Protein AF-0000000066929509 (afdb_homodimer)

Sequence (284 aa):
MITSNKVLLCFLLIISLSLICARQQTVRVVGKLICGDKPLENEKVKLWNKNTLGTDDQLASVKTNSSGYYEIQGGIGSMFTMDVKLKFYTDCNDGIKPCQRKIVLGIPNKYISKSDNEIKTFDGGVINLEFKFPDESRDCLNMITSNKVLLCFLLIISLSLICARQQTVRVVGKLICGDKPLENEKVKLWNKNTLGTDDQLASVKTNSSGYYEIQGGIGSMFTMDVKLKFYTDCNDGIKPCQRKIVLGIPNKYISKSDNEIKTFDGGVINLEFKFPDESRDCLN

Solvent-accessible surface area (backbone atoms only — not comparable to full-atom values): 15007 Å² total; per-residue (Å²): 114,68,65,59,51,54,48,50,50,51,52,51,54,53,55,60,57,59,69,67,57,54,42,46,32,35,35,32,43,33,34,29,35,24,44,66,94,36,53,34,51,69,35,46,38,34,35,30,32,56,48,94,67,78,74,64,42,78,39,36,74,47,54,18,38,81,72,5,36,41,73,48,62,32,54,51,69,34,77,60,83,73,43,39,32,39,35,40,45,40,66,50,86,51,81,92,56,84,56,24,45,32,43,64,36,28,52,56,62,90,32,54,16,42,74,90,45,76,77,38,74,41,57,50,38,30,38,27,53,42,47,39,59,51,86,56,45,73,40,76,73,118,115,68,65,59,51,56,48,50,49,50,51,52,52,54,54,61,58,59,71,67,58,54,44,47,32,36,35,32,41,33,35,30,34,24,43,65,94,36,54,35,52,68,34,46,37,36,36,31,33,55,48,94,67,79,74,64,42,80,40,36,74,46,55,18,38,81,72,5,38,42,72,47,59,33,53,51,69,34,78,60,83,71,46,38,34,41,34,38,46,39,67,51,86,52,79,94,56,82,57,25,46,32,44,63,34,29,53,56,60,88,32,55,16,43,75,92,45,76,77,37,73,42,56,50,37,31,39,27,53,43,47,39,58,50,86,57,45,71,40,79,71,117

Secondary structure (DSSP, 8-state):
-HHHHHHHHHHHHHHHHHHTTPEEEEEEEEEEEEETTEE-TT-EEEEEE--SSSPPEEEEEEE--TTSEEEEEEEEEESSPP-EEEEEEE-TT--S-SSEEEEEEEPPGGG-EETTSPPPEEEEEEEETTSBPTT-EEES--/-HHHHHHHHHHHHHHHHHGGGPEEEEEEEEEEEEETTEE-TT-EEEEEEPPSSS--EEEEEEE--TTSEEEEEEEEEESSPP-EEEEEEE-TT--S-SSEEEEEEEPPGGG-EETTSPPPEEEEEEEETTSBPTT-EEES--

Nearest PDB structures (foldseek):
  5ek8-assembly1_A  TM=5.307E-01  e=3.339E-07  Rippkaea orientalis PCC 8801
  5fw8-assembly1_B-3  TM=5.633E-01  e=4.929E-03  Homo sapiens
  1etb-assembly1_2  TM=5.160E-01  e=2.049E-03  Homo sapiens
  2gab-assembly1_A-2  TM=6.055E-01  e=9.012E-03  Homo sapiens
  3u2j-assembly1_B-2  TM=5.064E-01  e=3.958E-03  Homo sapiens

InterPro domains:
  IPR001534 Transthyretin-like [PF01060] (31-108)
  IPR001534 Transthyretin-like [PTHR21700] (9-142)
  IPR038479 Transthyretin-like superfamily [G3DSA:2.60.40.3330] (23-137)

pLDDT: mean 91.01, std 10.86, range [56.66, 98.94]

Organism: Strongyloides stercoralis (NCBI:txid6248)

Structure (mmCIF, N/CA/C/O backbone):
data_AF-0000000066929509-model_v1
#
loop_
_entity.id
_entity.type
_entity.pdbx_description
1 polymer 'Transthyretin-like family protein'
#
loop_
_atom_site.group_PDB
_atom_site.id
_atom_site.type_symbol
_atom_site.label_atom_id
_atom_site.label_alt_id
_atom_site.label_comp_id
_atom_site.label_asym_id
_atom_site.label_entity_id
_atom_site.label_seq_id
_atom_site.pdbx_PDB_ins_code
_atom_site.Cartn_x
_atom_site.Cartn_y
_atom_site.Cartn_z
_atom_site.occupancy
_atom_site.B_iso_or_equiv
_atom_site.auth_seq_id
_atom_site.auth_comp_id
_atom_site.auth_asym_id
_atom_site.auth_atom_id
_atom_site.pdbx_PDB_model_num
ATOM 1 N N . MET A 1 1 ? -15.461 45.125 46.375 1 57.81 1 MET A N 1
ATOM 2 C CA . MET A 1 1 ? -15.57 45.438 44.938 1 57.81 1 MET A CA 1
ATOM 3 C C . MET A 1 1 ? -14.266 45.125 44.219 1 57.81 1 MET A C 1
ATOM 5 O O . MET A 1 1 ? -14.281 44.656 43.062 1 57.81 1 MET A O 1
ATOM 9 N N . ILE A 1 2 ? -13.125 45.25 44.875 1 73.12 2 ILE A N 1
ATOM 10 C CA . ILE A 1 2 ? -11.797 45.031 44.312 1 73.12 2 ILE A CA 1
ATOM 11 C C . ILE A 1 2 ? -11.531 43.531 44.125 1 73.12 2 ILE A C 1
ATOM 13 O O . ILE A 1 2 ? -10.953 43.125 43.125 1 73.12 2 ILE A O 1
ATOM 17 N N . THR A 1 3 ? -12.25 42.75 44.938 1 75.94 3 THR 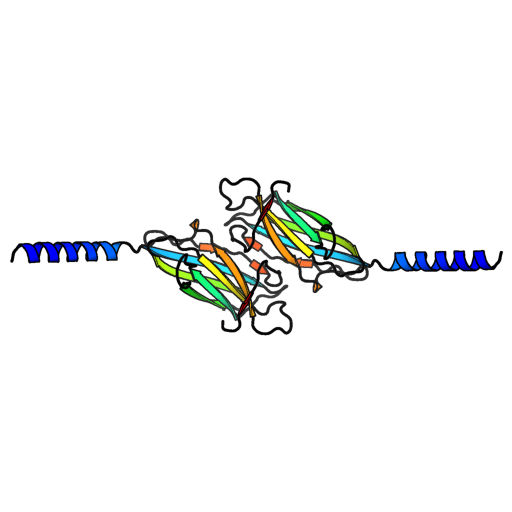A N 1
ATOM 18 C CA . THR A 1 3 ? -11.992 41.312 44.875 1 75.94 3 THR A CA 1
ATOM 19 C C . THR A 1 3 ? -12.664 40.688 43.656 1 75.94 3 THR A C 1
ATOM 21 O O . THR A 1 3 ? -12.102 39.781 43.031 1 75.94 3 THR A O 1
ATOM 24 N N . SER A 1 4 ? -13.703 41.344 43.344 1 78.06 4 SER A N 1
ATOM 25 C CA . SER A 1 4 ? -14.438 40.781 42.219 1 78.06 4 SER A CA 1
ATOM 26 C C . SER A 1 4 ? -13.734 41.094 40.906 1 78.06 4 SER A C 1
ATOM 28 O O . SER A 1 4 ? -13.664 40.219 40 1 78.06 4 SER A O 1
ATOM 30 N N . ASN A 1 5 ? -13.047 42.312 40.969 1 77.5 5 ASN A N 1
ATOM 31 C CA . ASN A 1 5 ? -12.383 42.688 39.719 1 77.5 5 ASN A CA 1
ATOM 32 C C . ASN A 1 5 ? -11.117 41.875 39.469 1 77.5 5 ASN A C 1
ATOM 34 O O . ASN A 1 5 ? -10.75 41.625 38.312 1 77.5 5 ASN A O 1
ATOM 38 N N . LYS A 1 6 ? -10.469 41.562 40.562 1 77.56 6 LYS A N 1
ATOM 39 C CA . LYS A 1 6 ? -9.234 40.781 40.438 1 77.56 6 LYS A CA 1
ATOM 40 C C . LYS A 1 6 ? -9.531 39.344 40 1 77.56 6 LYS A C 1
ATOM 42 O O . LYS A 1 6 ? -8.781 38.781 39.188 1 77.56 6 LYS A O 1
ATOM 47 N N . VAL A 1 7 ? -10.742 38.906 40.344 1 79.06 7 VAL A N 1
ATOM 48 C CA . VAL A 1 7 ? -11.156 37.562 39.938 1 79.06 7 VAL A CA 1
ATOM 49 C C . VAL A 1 7 ? -11.562 37.562 38.469 1 79.06 7 VAL A C 1
ATOM 51 O O . VAL A 1 7 ? -11.234 36.625 37.719 1 79.06 7 VAL A O 1
ATOM 54 N N . LEU A 1 8 ? -12.219 38.562 38.094 1 78.56 8 LEU A N 1
ATOM 55 C CA . LEU A 1 8 ? -12.633 38.688 36.719 1 78.56 8 LEU A CA 1
ATOM 56 C C . LEU A 1 8 ? -11.43 38.844 35.781 1 78.56 8 LEU A C 1
ATOM 58 O O . LEU A 1 8 ? -11.383 38.25 34.719 1 78.56 8 LEU A O 1
ATOM 62 N N . LEU A 1 9 ? -10.492 39.625 36.219 1 78.75 9 LEU A N 1
ATOM 63 C CA . LEU A 1 9 ? -9.281 39.844 35.438 1 78.75 9 LEU A CA 1
ATOM 64 C C . LEU A 1 9 ? -8.469 38.531 35.344 1 78.75 9 LEU A C 1
ATOM 66 O O . LEU A 1 9 ? -7.914 38.219 34.281 1 78.75 9 LEU A O 1
ATOM 70 N N . CYS A 1 10 ? -8.414 37.844 36.469 1 78 10 CYS A N 1
ATOM 71 C CA . CYS A 1 10 ? -7.703 36.562 36.469 1 78 10 CYS A CA 1
ATOM 72 C C . CYS A 1 10 ? -8.383 35.562 35.531 1 78 10 CYS A C 1
ATOM 74 O O . CYS A 1 10 ? -7.711 34.812 34.844 1 78 10 CYS A O 1
ATOM 76 N N . PHE A 1 11 ? -9.695 35.625 35.594 1 75.44 11 PHE A N 1
ATOM 77 C CA . PHE A 1 11 ? -10.445 34.75 34.719 1 75.44 11 PHE A CA 1
ATOM 78 C C . PHE A 1 11 ? -10.227 35.125 33.25 1 75.44 11 PHE A C 1
ATOM 80 O O . PHE A 1 11 ? -10.102 34.25 32.406 1 75.44 11 PHE A O 1
ATOM 87 N N . LEU A 1 12 ? -10.148 36.406 32.969 1 73.5 12 LEU A N 1
ATOM 88 C CA . LEU A 1 12 ? -9.922 36.844 31.594 1 73.5 12 LEU A CA 1
ATOM 89 C C . LEU A 1 12 ? -8.5 36.5 31.141 1 73.5 12 LEU A C 1
ATOM 91 O O . LEU A 1 12 ? -8.281 36.188 29.969 1 73.5 12 LEU A O 1
ATOM 95 N N . LEU A 1 13 ? -7.566 36.531 31.984 1 72.81 13 LEU A N 1
ATOM 96 C CA . LEU A 1 13 ? -6.191 36.188 31.656 1 72.81 13 LEU A CA 1
ATOM 97 C C . LEU A 1 13 ? -6.059 34.688 31.375 1 72.81 13 LEU A C 1
ATOM 99 O O . LEU A 1 13 ? -5.305 34.281 30.484 1 72.81 13 LEU A O 1
ATOM 103 N N . ILE A 1 14 ? -6.789 33.906 32.094 1 67 14 ILE A N 1
ATOM 104 C CA . ILE A 1 14 ? -6.719 32.469 31.891 1 67 14 ILE A CA 1
ATOM 105 C C . ILE A 1 14 ? -7.336 32.094 30.547 1 67 14 ILE A C 1
ATOM 107 O O . ILE A 1 14 ? -6.809 31.25 29.828 1 67 14 ILE A O 1
ATOM 111 N N . ILE A 1 15 ? -8.414 32.75 30.172 1 64.31 15 ILE A N 1
ATOM 112 C CA . ILE A 1 15 ? -9.062 32.469 28.891 1 64.31 15 ILE A CA 1
ATOM 113 C C . ILE A 1 15 ? -8.148 32.906 27.75 1 64.31 15 ILE A C 1
ATOM 115 O O . ILE A 1 15 ? -8.055 32.25 26.719 1 64.31 15 ILE A O 1
ATOM 119 N N . SER A 1 16 ? -7.559 34.062 27.812 1 64.69 16 SER A N 1
ATOM 120 C CA . SER A 1 16 ? -6.664 34.562 26.766 1 64.69 16 SER A CA 1
ATOM 121 C C . SER A 1 16 ? -5.484 33.594 26.562 1 64.69 16 SER A C 1
ATOM 123 O O . SER A 1 16 ? -5 33.438 25.453 1 64.69 16 SER A O 1
ATOM 125 N N . LEU A 1 17 ? -5.027 33.031 27.562 1 60.12 17 LEU A N 1
ATOM 126 C CA . LEU A 1 17 ? -3.895 32.094 27.453 1 60.12 17 LEU A CA 1
ATOM 127 C C . LEU A 1 17 ? -4.305 30.812 26.766 1 60.12 17 LEU A C 1
ATOM 129 O O . LEU A 1 17 ? -3.475 30.141 26.156 1 60.12 17 LEU A O 1
ATOM 133 N N . SER A 1 18 ? -5.555 30.516 26.938 1 56.84 18 SER A N 1
ATOM 134 C CA . SER A 1 18 ? -5.969 29.234 26.391 1 56.84 18 SER A CA 1
ATOM 135 C C . SER A 1 18 ? -6.051 29.297 24.859 1 56.84 18 SER A C 1
ATOM 137 O O . SER A 1 18 ? -5.953 28.266 24.188 1 56.84 18 SER A O 1
ATOM 139 N N . LEU A 1 19 ? -6.477 30.406 24.297 1 57.25 19 LEU A N 1
ATOM 140 C CA . LEU A 1 19 ? -6.645 30.453 22.859 1 57.25 19 LEU A CA 1
ATOM 141 C C . LEU A 1 19 ? -5.305 30.297 22.141 1 57.25 19 LEU A C 1
ATOM 143 O O . LEU A 1 19 ? -5.262 30.062 20.938 1 57.25 19 LEU A O 1
ATOM 147 N N . ILE A 1 20 ? -4.238 30.609 22.719 1 58.31 20 ILE A N 1
ATOM 148 C CA . ILE A 1 20 ? -2.934 30.75 22.078 1 58.31 20 ILE A CA 1
ATOM 149 C C . ILE A 1 20 ? -2.367 29.359 21.766 1 58.31 20 ILE A C 1
ATOM 151 O O . ILE A 1 20 ? -1.42 29.234 20.984 1 58.31 20 ILE A O 1
ATOM 155 N N . CYS A 1 21 ? -3.027 28.312 22.266 1 67.25 21 CYS A N 1
ATOM 156 C CA . CYS A 1 21 ? -2.168 27.125 22.297 1 67.25 21 CYS A CA 1
ATOM 157 C C . CYS A 1 21 ? -2.307 26.312 21.016 1 67.25 21 CYS A C 1
ATOM 159 O O . CYS A 1 21 ? -1.49 25.422 20.75 1 67.25 21 CYS A O 1
ATOM 161 N N . ALA A 1 22 ? -3.277 26.703 20.109 1 77.62 22 ALA A N 1
ATOM 162 C CA . ALA A 1 22 ? -3.387 25.875 18.906 1 77.62 22 ALA A CA 1
ATOM 163 C C . ALA A 1 22 ? -2.35 26.281 17.875 1 77.62 22 ALA A C 1
ATOM 165 O O . ALA A 1 22 ? -2.234 27.453 17.516 1 77.62 22 ALA A O 1
ATOM 166 N N . ARG A 1 23 ? -1.459 25.344 17.422 1 84.62 23 ARG A N 1
ATOM 167 C CA . ARG A 1 23 ? -0.463 25.531 16.375 1 84.62 23 ARG A CA 1
ATOM 168 C C . ARG A 1 23 ? -0.971 25.031 15.031 1 84.62 23 ARG A C 1
ATOM 170 O O . ARG A 1 23 ? -1.481 23.922 14.938 1 84.62 23 ARG A O 1
ATOM 177 N N . GLN A 1 24 ? -0.878 25.906 14.031 1 91.44 24 GLN A N 1
ATOM 178 C CA . GLN A 1 24 ? -1.279 25.5 12.688 1 91.44 24 GLN A CA 1
ATOM 179 C C . GLN A 1 24 ? -0.317 24.469 12.109 1 91.44 24 GLN A C 1
ATOM 181 O O . GLN A 1 24 ? 0.902 24.641 12.18 1 91.44 24 GLN A O 1
ATOM 186 N N . GLN A 1 25 ? -0.866 23.406 11.648 1 94.44 25 GLN A N 1
ATOM 187 C CA . GLN A 1 25 ? -0.087 22.344 11.016 1 94.44 25 GLN A CA 1
ATOM 188 C C . GLN A 1 25 ? -0.586 22.062 9.602 1 94.44 25 GLN A C 1
ATOM 190 O O . GLN A 1 25 ? -1.791 22.109 9.344 1 94.44 25 GLN A O 1
ATOM 195 N N . THR A 1 26 ? 0.344 21.828 8.641 1 96.19 26 THR A N 1
ATOM 196 C CA . THR A 1 26 ? 0.005 21.594 7.238 1 96.19 26 THR A CA 1
ATOM 197 C C . THR A 1 26 ? 0.77 20.391 6.695 1 96.19 26 THR A C 1
ATOM 199 O O . THR A 1 26 ? 1.911 20.141 7.09 1 96.19 26 THR A O 1
ATOM 202 N N . VAL A 1 27 ? 0.095 19.688 5.887 1 97.31 27 VAL A N 1
ATOM 203 C CA . VAL A 1 27 ? 0.735 18.562 5.207 1 97.31 27 VAL A CA 1
ATOM 204 C C . VAL A 1 27 ? 0.413 18.609 3.717 1 97.31 27 VAL A C 1
ATOM 206 O O . VAL A 1 27 ? -0.698 18.969 3.324 1 97.31 27 VAL A O 1
ATOM 209 N N . ARG A 1 28 ? 1.376 18.281 2.885 1 98.25 28 ARG A N 1
ATOM 210 C CA . ARG A 1 28 ? 1.235 18.188 1.437 1 98.25 28 ARG A CA 1
ATOM 211 C C . ARG A 1 28 ? 1.698 16.812 0.932 1 98.25 28 ARG A C 1
ATOM 213 O O . ARG A 1 28 ? 2.785 16.359 1.285 1 98.25 28 ARG A O 1
ATOM 220 N N . VAL A 1 29 ? 0.871 16.172 0.199 1 98.81 29 VAL A N 1
ATOM 221 C CA . VAL A 1 29 ? 1.175 14.852 -0.344 1 98.81 29 VAL A CA 1
ATOM 222 C C . VAL A 1 29 ? 0.96 14.852 -1.855 1 98.81 29 VAL A C 1
ATOM 224 O O . VAL A 1 29 ? -0.015 15.422 -2.35 1 98.81 29 VAL A O 1
ATOM 227 N N . VAL A 1 30 ? 1.86 14.227 -2.566 1 98.88 30 VAL A N 1
ATOM 228 C CA . VAL A 1 30 ? 1.711 14.047 -4.008 1 98.88 30 VAL A CA 1
ATOM 229 C C . VAL A 1 30 ? 1.886 12.57 -4.359 1 98.88 30 VAL A C 1
ATOM 231 O O . VAL A 1 30 ? 2.438 11.797 -3.572 1 98.88 30 VAL A O 1
ATOM 234 N N . GLY A 1 31 ? 1.413 12.234 -5.477 1 98.88 31 GLY A N 1
ATOM 235 C CA . GLY A 1 31 ? 1.587 10.883 -5.98 1 98.88 31 GLY A CA 1
ATOM 236 C C . GLY A 1 31 ? 0.77 10.602 -7.223 1 98.88 31 GLY A C 1
ATOM 237 O O . GLY A 1 31 ? 0.159 11.508 -7.793 1 98.88 31 GLY A O 1
ATOM 238 N N . LYS A 1 32 ? 0.874 9.406 -7.672 1 98.94 32 LYS A N 1
ATOM 239 C CA . LYS A 1 32 ? 0.119 8.914 -8.82 1 98.94 32 LYS A CA 1
ATOM 240 C C . LYS A 1 32 ? -0.549 7.578 -8.516 1 98.94 32 LYS A C 1
ATOM 242 O O . LYS A 1 32 ? 0.042 6.719 -7.863 1 98.94 32 LYS A O 1
ATOM 247 N N . LEU A 1 33 ? -1.71 7.469 -9.008 1 98.94 33 LEU A N 1
ATOM 248 C CA . LEU A 1 33 ? -2.443 6.215 -8.859 1 98.94 33 LEU A CA 1
ATOM 249 C C . LEU A 1 33 ? -2.645 5.543 -10.211 1 98.94 33 LEU A C 1
ATOM 251 O O . LEU A 1 33 ? -2.969 6.207 -11.203 1 98.94 33 LEU A O 1
ATOM 255 N N . ILE A 1 34 ? -2.424 4.246 -10.227 1 98.81 34 ILE A N 1
ATOM 256 C CA . ILE A 1 34 ? -2.693 3.469 -11.43 1 98.81 34 ILE A CA 1
ATOM 257 C C . ILE A 1 34 ? -3.545 2.252 -11.078 1 98.81 34 ILE A C 1
ATOM 259 O O . ILE A 1 34 ? -3.602 1.84 -9.922 1 98.81 34 ILE A O 1
ATOM 263 N N . CYS A 1 35 ? -4.227 1.745 -12.023 1 98.56 35 CYS A N 1
ATOM 264 C CA . CYS A 1 35 ? -4.938 0.473 -11.992 1 98.56 35 CYS A CA 1
ATOM 265 C C . CYS A 1 35 ? -4.48 -0.44 -13.125 1 98.56 35 CYS A C 1
ATOM 267 O O . CYS A 1 35 ? -4.906 -0.279 -14.266 1 98.56 35 CYS A O 1
ATOM 269 N N . GLY A 1 36 ? -3.643 -1.41 -12.68 1 97.25 36 GLY A N 1
ATOM 270 C CA . GLY A 1 36 ? -2.947 -2.137 -13.734 1 97.25 36 GLY A CA 1
ATOM 271 C C . GLY A 1 36 ? -1.943 -1.283 -14.484 1 97.25 36 GLY A C 1
ATOM 272 O O . GLY A 1 36 ? -1.021 -0.727 -13.883 1 97.25 36 GLY A O 1
ATOM 273 N N . ASP A 1 37 ? -2.162 -1.17 -15.742 1 95.69 37 ASP A N 1
ATOM 274 C CA . ASP A 1 37 ? -1.22 -0.407 -16.547 1 95.69 37 ASP A CA 1
ATOM 275 C C . ASP A 1 37 ? -1.805 0.948 -16.953 1 95.69 37 ASP A C 1
ATOM 277 O O . ASP A 1 37 ? -1.219 1.673 -17.75 1 95.69 37 ASP A O 1
ATOM 281 N N . LYS A 1 38 ? -2.873 1.286 -16.25 1 97.94 38 LYS A N 1
ATOM 282 C CA . LYS A 1 38 ? -3.555 2.516 -16.656 1 97.94 38 LYS A CA 1
ATOM 283 C C . LYS A 1 38 ? -3.58 3.521 -15.5 1 97.94 38 LYS A C 1
ATOM 285 O O . LYS A 1 38 ? -3.789 3.145 -14.344 1 97.94 38 LYS A O 1
ATOM 290 N N . PRO A 1 39 ? -3.479 4.809 -15.914 1 98.62 39 PRO A N 1
ATOM 291 C CA . PRO A 1 39 ? -3.684 5.82 -14.875 1 98.62 39 PRO A CA 1
ATOM 292 C C . PRO A 1 39 ? -5.113 5.832 -14.336 1 98.62 39 PRO A C 1
ATOM 294 O O . PRO A 1 39 ? -6.062 5.605 -15.094 1 98.62 39 PRO A O 1
ATOM 297 N N . LEU A 1 40 ? -5.254 5.996 -13.102 1 98.56 40 LEU A N 1
ATOM 298 C CA . LEU A 1 40 ? -6.57 6.148 -12.5 1 98.56 40 LEU A CA 1
ATOM 299 C C . LEU A 1 40 ? -6.992 7.617 -12.469 1 98.56 40 LEU A C 1
ATOM 301 O O . LEU A 1 40 ? -6.48 8.398 -11.664 1 98.56 40 LEU A O 1
ATOM 305 N N . GLU A 1 41 ? -7.84 7.934 -13.297 1 98.19 41 GLU A N 1
ATOM 306 C CA . GLU A 1 41 ? -8.367 9.289 -13.383 1 98.19 41 GLU A CA 1
ATOM 307 C C . GLU A 1 41 ? -9.633 9.445 -12.539 1 98.19 41 GLU A C 1
ATOM 309 O O . GLU A 1 41 ? -10.445 8.523 -12.453 1 98.19 41 GLU A O 1
ATOM 314 N N . ASN A 1 42 ? -9.805 10.586 -11.914 1 97.81 42 ASN A N 1
ATOM 315 C CA . ASN A 1 42 ? -11.008 10.969 -11.18 1 97.81 42 ASN A CA 1
ATOM 316 C C . ASN A 1 42 ? -11.195 10.102 -9.938 1 97.81 42 ASN A C 1
ATOM 318 O O . ASN A 1 42 ? -12.328 9.805 -9.547 1 97.81 42 ASN A O 1
ATOM 322 N N . GLU A 1 43 ? -10.086 9.641 -9.43 1 97.81 43 GLU A N 1
ATOM 323 C CA . GLU A 1 43 ? -10.117 8.898 -8.172 1 97.81 43 GLU A CA 1
ATOM 324 C C . GLU A 1 43 ? -10.102 9.844 -6.969 1 97.81 43 GLU A C 1
ATOM 326 O O . GLU A 1 43 ? -9.32 10.789 -6.93 1 97.81 43 GLU A O 1
ATOM 331 N N . LYS A 1 44 ? -10.977 9.57 -6.023 1 98.56 44 LYS A N 1
ATOM 332 C CA . LYS A 1 44 ? -11.062 10.422 -4.844 1 98.56 44 LYS A CA 1
ATOM 333 C C . LYS A 1 44 ? -9.914 10.148 -3.879 1 98.56 44 LYS A C 1
ATOM 335 O O . LYS A 1 44 ? -9.648 8.992 -3.535 1 98.56 44 LYS A O 1
ATOM 340 N N . VAL A 1 45 ? -9.219 11.188 -3.5 1 98.88 45 VAL A N 1
ATOM 341 C CA . VAL A 1 45 ? -8.125 11.188 -2.527 1 98.88 45 VAL A CA 1
ATOM 342 C C . VAL A 1 45 ? -8.445 12.164 -1.397 1 98.88 45 VAL A C 1
ATOM 344 O O . VAL A 1 45 ? -8.719 13.344 -1.644 1 98.88 45 VAL A O 1
ATOM 347 N N . LYS A 1 46 ? -8.406 11.68 -0.208 1 98.69 46 LYS A N 1
ATOM 348 C CA . LYS A 1 46 ? -8.727 12.555 0.917 1 98.69 46 LYS A CA 1
ATOM 349 C C . LYS A 1 46 ? -7.629 12.5 1.98 1 98.69 46 LYS A C 1
ATOM 351 O O . LYS A 1 46 ? -7.059 11.438 2.234 1 98.69 46 LYS A O 1
ATOM 356 N N . LEU A 1 47 ? -7.406 13.602 2.6 1 98.5 47 LEU A N 1
ATOM 357 C CA . LEU A 1 47 ? -6.547 13.727 3.773 1 98.5 47 LEU A CA 1
ATOM 358 C C . LEU A 1 47 ? -7.379 13.844 5.047 1 98.5 47 LEU A C 1
ATOM 360 O O . LEU A 1 47 ? -8.336 14.625 5.094 1 98.5 47 LEU A O 1
ATOM 364 N N . TRP A 1 48 ? -6.988 13.078 5.969 1 97.69 48 TRP A N 1
ATOM 365 C CA . TRP A 1 48 ? -7.688 13.094 7.246 1 97.69 48 TRP A CA 1
ATOM 366 C C . TRP A 1 48 ? -6.703 13.234 8.406 1 97.69 48 TRP A C 1
ATOM 368 O O . TRP A 1 48 ? -5.559 12.789 8.312 1 97.69 48 TRP A O 1
ATOM 378 N N . ASN A 1 49 ? -7.121 13.867 9.422 1 97.38 49 ASN A N 1
ATOM 379 C CA . ASN A 1 49 ? -6.445 13.797 10.711 1 97.38 49 ASN A CA 1
ATOM 380 C C . ASN A 1 49 ? -7.176 12.867 11.68 1 97.38 49 ASN A C 1
ATOM 382 O O . ASN A 1 49 ? -8.336 13.102 12.016 1 97.38 49 ASN A O 1
ATOM 386 N N . LYS A 1 50 ? -6.465 11.867 11.984 1 96 50 LYS A N 1
ATOM 387 C CA . LYS A 1 50 ? -7.031 10.93 12.953 1 96 50 LYS A CA 1
ATOM 388 C C . LYS A 1 50 ? -6.875 11.453 14.375 1 96 50 LYS A C 1
ATOM 390 O O . LYS A 1 50 ? -5.754 11.656 14.852 1 96 50 LYS A O 1
ATOM 395 N N . ASN A 1 51 ? -7.934 11.555 15.047 1 91.12 51 ASN A N 1
ATOM 396 C CA . ASN A 1 51 ? -7.918 12.031 16.422 1 91.12 51 ASN A CA 1
ATOM 397 C C . ASN A 1 51 ? -7.957 10.875 17.422 1 91.12 51 ASN A C 1
ATOM 399 O O . ASN A 1 51 ? -8.555 9.828 17.141 1 91.12 51 ASN A O 1
ATOM 403 N N . THR A 1 52 ? -7.234 11.109 18.5 1 85.06 52 THR A N 1
ATOM 404 C CA . THR A 1 52 ? -7.297 10.125 19.578 1 85.06 52 THR A CA 1
ATOM 405 C C . THR A 1 52 ? -8.695 10.07 20.172 1 85.06 52 THR A C 1
ATOM 407 O O . THR A 1 52 ? -9.211 8.984 20.469 1 85.06 52 THR A O 1
ATOM 410 N N . LEU A 1 53 ? -9.219 11.242 20.344 1 81.62 53 LEU A N 1
ATOM 411 C CA . LEU A 1 53 ? -10.57 11.352 20.891 1 81.62 53 LEU A CA 1
ATOM 412 C C . LEU A 1 53 ? -11.484 12.109 19.938 1 81.62 53 LEU A C 1
ATOM 414 O O . LEU A 1 53 ? -11.055 13.055 19.281 1 81.62 53 LEU A O 1
ATOM 418 N N . GLY A 1 54 ? -12.672 11.672 19.891 1 82.75 54 GLY A N 1
ATOM 419 C CA . GLY A 1 54 ? -13.656 12.336 19.047 1 82.75 54 GLY A CA 1
ATOM 420 C C . GLY A 1 54 ? -13.625 11.867 17.609 1 82.75 54 GLY A C 1
ATOM 421 O O . GLY A 1 54 ? -13.156 10.758 17.328 1 82.75 54 GLY A O 1
ATOM 422 N N . THR A 1 55 ? -14.219 12.695 16.672 1 89.31 55 THR A N 1
ATOM 423 C CA . THR A 1 5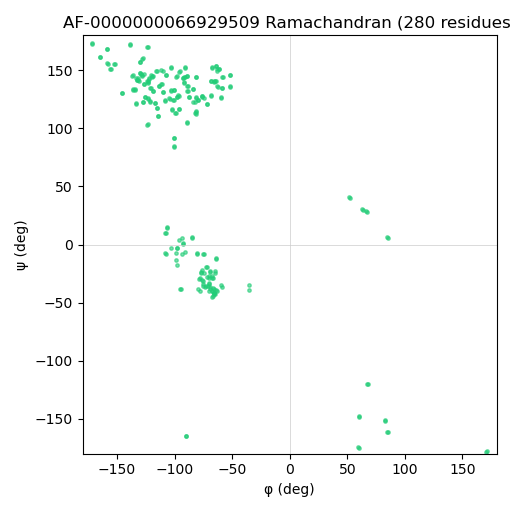5 ? -14.352 12.359 15.266 1 89.31 55 THR A CA 1
ATOM 424 C C . THR A 1 55 ? -13.125 12.82 14.484 1 89.31 55 THR A C 1
ATOM 426 O O . THR A 1 55 ? -12.523 13.844 14.805 1 89.31 55 THR A O 1
ATOM 429 N N . ASP A 1 56 ? -12.727 12.078 13.492 1 93.19 56 ASP A N 1
ATOM 430 C CA . ASP A 1 56 ? -11.641 12.461 12.594 1 93.19 56 ASP A CA 1
ATOM 431 C C . ASP A 1 56 ? -11.992 13.727 11.812 1 93.19 56 ASP A C 1
ATOM 433 O O . ASP A 1 56 ? -13.172 14.031 11.617 1 93.19 56 ASP A O 1
ATOM 437 N N . ASP A 1 57 ? -10.969 14.5 11.484 1 94.94 57 ASP A N 1
ATOM 438 C CA . ASP A 1 57 ? -11.148 15.711 10.688 1 94.94 57 ASP A CA 1
ATOM 439 C C . ASP A 1 57 ? -10.695 15.492 9.25 1 94.94 57 ASP A C 1
ATOM 441 O O . ASP A 1 57 ? -9.57 15.055 9 1 94.94 57 ASP A O 1
ATOM 445 N N . GLN A 1 58 ? -11.625 15.773 8.352 1 97 58 GLN A N 1
ATOM 446 C CA . GLN A 1 58 ? -11.18 15.828 6.961 1 97 58 GLN A CA 1
ATOM 447 C C . GLN A 1 58 ? -10.391 17.109 6.688 1 97 58 GLN A C 1
ATOM 449 O O . GLN A 1 58 ? -10.875 18.203 6.969 1 97 58 GLN A O 1
ATOM 454 N N . LEU A 1 59 ? -9.227 16.906 6.176 1 97.62 59 LEU A N 1
ATOM 455 C CA . LEU A 1 59 ? -8.359 18.062 5.945 1 97.62 59 LEU A CA 1
ATOM 456 C C . LEU A 1 59 ? -8.508 18.578 4.52 1 97.62 59 LEU A C 1
ATOM 458 O O . LEU A 1 59 ? -8.391 19.781 4.277 1 97.62 59 LEU A O 1
ATOM 462 N N . ALA A 1 60 ? -8.648 17.703 3.59 1 98.44 60 ALA A N 1
ATOM 463 C CA . ALA A 1 60 ? -8.75 18.062 2.178 1 98.44 60 ALA A CA 1
ATOM 464 C C . ALA A 1 60 ? -9.281 16.906 1.352 1 98.44 60 ALA A C 1
ATOM 466 O O . ALA A 1 60 ? -9.297 15.758 1.819 1 98.44 60 ALA A O 1
ATOM 467 N N . SER A 1 61 ? -9.766 17.172 0.182 1 98.62 61 SER A N 1
ATOM 468 C CA . SER A 1 61 ? -10.242 16.188 -0.789 1 98.62 61 SER A CA 1
ATOM 469 C C . SER A 1 61 ? -9.945 16.641 -2.217 1 98.62 61 SER A C 1
ATOM 471 O O . SER A 1 61 ? -10.203 17.781 -2.576 1 98.62 61 SER A O 1
ATOM 473 N N . VAL A 1 62 ? -9.367 15.766 -2.979 1 98.81 62 VAL A N 1
ATOM 474 C CA . VAL A 1 62 ? -9.125 16.047 -4.391 1 98.81 62 VAL A CA 1
ATOM 475 C C . VAL A 1 62 ? -9.43 14.797 -5.219 1 98.81 62 VAL A C 1
ATOM 477 O O . VAL A 1 62 ? -9.711 13.727 -4.668 1 98.81 62 VAL A O 1
ATOM 480 N N . LYS A 1 63 ? -9.398 14.984 -6.535 1 98.69 63 LYS A N 1
ATOM 481 C CA . LYS A 1 63 ? -9.461 13.867 -7.473 1 98.69 63 LYS A CA 1
ATOM 482 C C . LYS A 1 63 ? -8.219 13.812 -8.352 1 98.69 63 LYS A C 1
ATOM 484 O O . LYS A 1 63 ? -7.629 14.844 -8.672 1 98.69 63 LYS A O 1
ATOM 489 N N . THR A 1 64 ? -7.836 12.648 -8.648 1 98.88 64 THR A N 1
ATOM 490 C CA . THR A 1 64 ? -6.695 12.5 -9.547 1 98.88 64 THR A CA 1
ATOM 491 C C . THR A 1 64 ? -7.016 13.055 -10.93 1 98.88 64 THR A C 1
ATOM 493 O O . THR A 1 64 ? -8.18 13.062 -11.344 1 98.88 64 THR A O 1
ATOM 496 N N . ASN A 1 65 ? -6 13.461 -11.594 1 98.75 65 ASN A N 1
ATOM 497 C CA . ASN A 1 65 ? -6.18 13.969 -12.953 1 98.75 65 ASN A CA 1
ATOM 498 C C . ASN A 1 65 ? -6.059 12.852 -13.992 1 98.75 65 ASN A C 1
ATOM 500 O O . ASN A 1 65 ? -6.066 11.672 -13.641 1 98.75 65 ASN A O 1
ATOM 504 N N . SER A 1 66 ? -5.895 13.18 -15.266 1 98.56 66 SER A N 1
ATOM 505 C CA . SER A 1 66 ? -5.926 12.219 -16.359 1 98.56 66 SER A CA 1
ATOM 506 C C . SER A 1 66 ? -4.703 11.305 -16.328 1 98.56 66 SER A C 1
ATOM 508 O O . SER A 1 66 ? -4.73 10.203 -16.891 1 98.56 66 SER A O 1
ATOM 510 N N . SER A 1 67 ? -3.643 11.758 -15.711 1 98.62 67 SER A N 1
ATOM 511 C CA . SER A 1 67 ? -2.439 10.938 -15.617 1 98.62 67 SER A CA 1
ATOM 512 C C . SER A 1 67 ? -2.43 10.125 -14.328 1 98.62 67 SER A C 1
ATOM 514 O O . SER A 1 67 ? -1.455 9.43 -14.031 1 98.62 67 SER A O 1
ATOM 516 N N . GLY A 1 68 ? -3.477 10.25 -13.508 1 98.88 68 GLY A N 1
ATOM 517 C CA . GLY A 1 68 ? -3.541 9.57 -12.227 1 98.88 68 GLY A CA 1
ATOM 518 C C . GLY A 1 68 ? -2.855 10.344 -11.109 1 98.88 68 GLY A C 1
ATOM 519 O O . GLY A 1 68 ? -2.727 9.844 -9.992 1 98.88 68 GLY A O 1
ATOM 520 N N . TYR A 1 69 ? -2.441 11.516 -11.453 1 98.94 69 TYR A N 1
ATOM 521 C CA . TYR A 1 69 ? -1.672 12.328 -10.516 1 98.94 69 TYR A CA 1
ATOM 522 C C . TYR A 1 69 ? -2.59 13.047 -9.539 1 98.94 69 TYR A C 1
ATOM 524 O O . TYR A 1 69 ? -3.678 13.5 -9.906 1 98.94 69 TYR A O 1
ATOM 532 N N . TYR A 1 70 ? -2.137 13.172 -8.312 1 98.94 70 TYR A N 1
ATOM 533 C CA . TYR A 1 70 ? -2.812 13.992 -7.32 1 98.94 70 TYR A CA 1
ATOM 534 C C . TYR A 1 70 ? -1.812 14.828 -6.531 1 98.94 70 TYR A C 1
ATOM 536 O O . TYR A 1 70 ? -0.678 14.398 -6.305 1 98.94 70 TYR A O 1
ATOM 544 N N . GLU A 1 71 ? -2.125 15.945 -6.156 1 98.88 71 GLU A N 1
ATOM 545 C CA . GLU A 1 71 ? -1.528 16.828 -5.156 1 98.88 71 GLU A CA 1
ATOM 546 C C . GLU A 1 71 ? -2.568 17.297 -4.145 1 98.88 71 GLU A C 1
ATOM 548 O O . GLU A 1 71 ? -3.584 17.891 -4.523 1 98.88 71 GLU A O 1
ATOM 553 N N . ILE A 1 72 ? -2.338 17.047 -2.922 1 98.81 72 ILE A N 1
ATOM 554 C CA . ILE A 1 72 ? -3.32 17.375 -1.896 1 98.81 72 ILE A CA 1
ATOM 555 C C . ILE A 1 72 ? -2.621 18.016 -0.7 1 98.81 72 ILE A C 1
ATOM 557 O O . ILE A 1 72 ? -1.535 17.578 -0.302 1 98.81 72 ILE A O 1
ATOM 561 N N . GLN A 1 73 ? -3.164 19 -0.309 1 98.06 73 GLN A N 1
ATOM 562 C CA . GLN A 1 73 ? -2.645 19.766 0.822 1 98.06 73 GLN A CA 1
ATOM 563 C C . GLN A 1 73 ? -3.76 20.141 1.795 1 98.06 73 GLN A C 1
ATOM 565 O O . GLN A 1 73 ? -4.855 20.516 1.376 1 98.06 73 GLN A O 1
ATOM 570 N N . GLY A 1 74 ? -3.482 19.922 3.043 1 96.94 74 GLY A N 1
ATOM 571 C CA . GLY A 1 74 ? -4.438 20.281 4.082 1 96.94 74 GLY A CA 1
ATOM 572 C C . GLY A 1 74 ? -3.797 20.453 5.445 1 96.94 74 GLY A C 1
ATOM 573 O O . GLY A 1 74 ? -2.605 20.172 5.617 1 96.94 74 GLY A O 1
ATOM 574 N N . GLY A 1 75 ? -4.637 21.031 6.34 1 93.81 75 GLY A N 1
ATOM 575 C CA . GLY A 1 75 ? -4.125 21.281 7.676 1 93.81 75 GLY A CA 1
ATOM 576 C C . GLY A 1 75 ? -5.195 21.734 8.648 1 93.81 75 GLY A C 1
ATOM 577 O O . GLY A 1 75 ? -6.352 21.906 8.273 1 93.81 75 GLY A O 1
ATOM 578 N N . ILE A 1 76 ? -4.73 21.797 9.812 1 92.5 76 ILE A N 1
ATOM 579 C CA . ILE A 1 76 ? -5.625 22.25 10.875 1 92.5 76 ILE A CA 1
ATOM 580 C C . ILE A 1 76 ? -4.809 22.781 12.047 1 92.5 76 ILE A C 1
ATOM 582 O O . ILE A 1 76 ? -3.639 22.422 12.211 1 92.5 76 ILE A O 1
ATOM 586 N N . GLY A 1 77 ? -5.477 23.641 12.781 1 89.75 77 GLY A N 1
ATOM 587 C CA . GLY A 1 77 ? -4.887 24.047 14.039 1 89.75 77 GLY A CA 1
ATOM 588 C C . GLY A 1 77 ? -5.121 23.062 15.164 1 89.75 77 GLY A C 1
ATOM 589 O O . GLY A 1 77 ? -6.246 22.609 15.383 1 89.75 77 GLY A O 1
ATOM 590 N N . SER A 1 78 ? -4.066 22.641 15.805 1 85.12 78 SER A N 1
ATOM 591 C CA . SER A 1 78 ? -4.18 21.688 16.906 1 85.12 78 SER A CA 1
ATOM 592 C C . SER A 1 78 ? -2.998 21.797 17.859 1 85.12 78 SER A C 1
ATOM 594 O O . SER A 1 78 ? -1.898 22.188 17.453 1 85.12 78 SER A O 1
ATOM 596 N N . MET A 1 79 ? -3.273 21.453 19.125 1 84.12 79 MET A N 1
ATOM 597 C CA . MET A 1 79 ? -2.201 21.422 20.109 1 84.12 79 MET A CA 1
ATOM 598 C C . MET A 1 79 ? -1.348 20.172 19.953 1 84.12 79 MET A C 1
ATOM 600 O O . MET A 1 79 ? -0.184 20.141 20.359 1 84.12 79 MET A O 1
ATOM 604 N N . PHE A 1 80 ? -2.021 19.156 19.344 1 88.38 80 PHE A N 1
ATOM 605 C CA . PHE A 1 80 ? -1.32 17.891 19.156 1 88.38 80 PHE A CA 1
ATOM 606 C C . PHE A 1 80 ? -0.866 17.734 17.703 1 88.38 80 PHE A C 1
ATOM 608 O O . PHE A 1 80 ? -1.455 18.312 16.797 1 88.38 80 PHE A O 1
ATOM 615 N N . THR A 1 81 ? 0.239 16.953 17.594 1 91.06 81 THR A N 1
ATOM 616 C CA . THR A 1 81 ? 0.681 16.641 16.25 1 91.06 81 THR A CA 1
ATOM 617 C C . THR A 1 81 ? -0.384 15.852 15.492 1 91.06 81 THR A C 1
ATOM 619 O O . THR A 1 81 ? -0.98 14.922 16.047 1 91.06 81 THR A O 1
ATOM 622 N N . MET A 1 82 ? -0.586 16.266 14.266 1 94.62 82 MET A N 1
ATOM 623 C CA . MET A 1 82 ? -1.574 15.555 13.453 1 94.62 82 MET A CA 1
ATOM 624 C C . MET A 1 82 ? -1.139 14.109 13.203 1 94.62 82 MET A C 1
ATOM 626 O O . MET A 1 82 ? 0.044 13.844 12.984 1 94.62 82 MET A O 1
ATOM 630 N N . ASP A 1 83 ? -2.053 13.188 13.242 1 96.62 83 ASP A N 1
ATOM 631 C CA . ASP A 1 83 ? -1.92 11.828 12.734 1 96.62 83 ASP A CA 1
ATOM 632 C C . ASP A 1 83 ? -2.594 11.688 11.367 1 96.62 83 ASP A C 1
ATOM 634 O O . ASP A 1 83 ? -3.779 11.352 11.289 1 96.62 83 ASP A O 1
ATOM 638 N N . VAL A 1 84 ? -1.83 11.898 10.352 1 97.81 84 VAL A N 1
ATOM 639 C CA . VAL A 1 84 ? -2.396 12.125 9.031 1 97.81 84 VAL A CA 1
ATOM 640 C C . VAL A 1 84 ? -2.582 10.789 8.305 1 97.81 84 VAL A C 1
ATOM 642 O O . VAL A 1 84 ? -1.665 9.969 8.266 1 97.81 84 VAL A O 1
ATOM 645 N N . LYS A 1 85 ? -3.771 10.648 7.762 1 98.25 85 LYS A N 1
ATOM 646 C CA . LYS A 1 85 ? -4.113 9.5 6.93 1 98.25 85 LYS A CA 1
ATOM 647 C C . LYS A 1 85 ? -4.48 9.938 5.516 1 98.25 85 LYS A C 1
ATOM 649 O O . LYS A 1 85 ? -5.199 10.922 5.328 1 98.25 85 LYS A O 1
ATOM 654 N N . LEU A 1 86 ? -3.922 9.297 4.621 1 98.69 86 LEU A N 1
ATOM 655 C CA . LEU A 1 86 ? -4.309 9.422 3.217 1 98.69 86 LEU A CA 1
ATOM 656 C C . LEU A 1 86 ? -5.25 8.289 2.814 1 98.69 86 LEU A C 1
ATOM 658 O O . LEU A 1 86 ? -4.926 7.113 2.99 1 98.69 86 LEU A O 1
ATOM 662 N N . LYS A 1 87 ? -6.344 8.633 2.277 1 98.31 87 LYS A N 1
ATOM 663 C CA . LYS A 1 87 ? -7.34 7.629 1.915 1 98.31 87 LYS A CA 1
ATOM 664 C C . LYS A 1 87 ? -7.641 7.672 0.42 1 98.31 87 LYS A C 1
ATOM 666 O O . LYS A 1 87 ? -7.805 8.75 -0.158 1 98.31 87 LYS A O 1
ATOM 671 N N . PHE A 1 88 ? -7.68 6.551 -0.114 1 98.5 88 PHE A N 1
ATOM 672 C CA . PHE A 1 88 ? -8.117 6.379 -1.495 1 98.5 88 PHE A CA 1
ATOM 673 C C . PHE A 1 88 ? -9.445 5.641 -1.555 1 98.5 88 PHE A C 1
ATOM 675 O O . PHE A 1 88 ? -9.656 4.672 -0.82 1 98.5 88 PHE A O 1
ATOM 682 N N . TYR A 1 89 ? -10.289 6.059 -2.371 1 97.81 89 TYR A N 1
ATOM 683 C CA . TYR A 1 89 ? -11.562 5.402 -2.67 1 97.81 89 TYR A CA 1
ATOM 684 C C . TYR A 1 89 ? -11.617 4.957 -4.129 1 97.81 89 TYR A C 1
ATOM 686 O O . TYR A 1 89 ? -11.555 5.789 -5.039 1 97.81 89 TYR A O 1
ATOM 694 N N . THR A 1 90 ? -11.805 3.693 -4.324 1 97.38 90 THR A N 1
ATOM 695 C CA . THR A 1 90 ? -11.562 3.242 -5.688 1 97.38 90 THR A CA 1
ATOM 696 C C . THR A 1 90 ? -12.406 2.016 -6.012 1 97.38 90 THR A C 1
ATOM 698 O O . THR A 1 90 ? -12.75 1.238 -5.117 1 97.38 90 THR A O 1
ATOM 701 N N . ASP A 1 91 ? -12.633 1.876 -7.289 1 96.38 91 ASP A N 1
ATOM 702 C CA . ASP A 1 91 ? -13.266 0.674 -7.824 1 96.38 91 ASP A CA 1
ATOM 703 C C . ASP A 1 91 ? -12.258 -0.179 -8.594 1 96.38 91 ASP A C 1
ATOM 705 O O . ASP A 1 91 ? -12.641 -1.115 -9.297 1 96.38 91 ASP A O 1
ATOM 709 N N . CYS A 1 92 ? -11.047 0.186 -8.469 1 97.44 92 CYS A N 1
ATOM 710 C CA . CYS A 1 92 ? -10.008 -0.566 -9.164 1 97.44 92 CYS A CA 1
ATOM 711 C C . CYS A 1 92 ? -10 -2.025 -8.727 1 97.44 92 CYS A C 1
ATOM 713 O O . CYS A 1 92 ? -9.875 -2.314 -7.531 1 97.44 92 CYS A O 1
ATOM 715 N N . ASN A 1 93 ? -10.062 -2.877 -9.695 1 93.81 93 ASN A N 1
ATOM 716 C CA . ASN A 1 93 ? -10 -4.312 -9.445 1 93.81 93 ASN A CA 1
ATOM 717 C C . ASN A 1 93 ? -11.008 -4.738 -8.375 1 93.81 93 ASN A C 1
ATOM 719 O O . ASN A 1 93 ? -10.68 -5.52 -7.484 1 93.81 93 ASN A O 1
ATOM 723 N N . ASP A 1 94 ? -12.18 -4.223 -8.367 1 92.75 94 ASP A N 1
ATOM 724 C CA . ASP A 1 94 ? -13.156 -4.43 -7.305 1 92.75 94 ASP A CA 1
ATOM 725 C C . ASP A 1 94 ? -14.297 -5.336 -7.77 1 92.75 94 ASP A C 1
ATOM 727 O O . ASP A 1 94 ? -15.094 -5.805 -6.957 1 92.75 94 ASP A O 1
ATOM 731 N N . GLY A 1 95 ? -14.352 -5.676 -9.008 1 87.75 95 GLY A N 1
ATOM 732 C CA . GLY A 1 95 ? -15.484 -6.445 -9.508 1 87.75 95 GLY A CA 1
ATOM 733 C C . GLY A 1 95 ? -16.812 -5.738 -9.328 1 87.75 95 GLY A C 1
ATOM 734 O O . GLY A 1 95 ? -16.891 -4.516 -9.461 1 87.75 95 GLY A O 1
ATOM 735 N N . ILE A 1 96 ? -17.875 -6.527 -9.117 1 90.19 96 ILE A N 1
ATOM 736 C CA . ILE A 1 96 ? -19.203 -5.977 -8.891 1 90.19 96 ILE A CA 1
ATOM 737 C C . ILE A 1 96 ? -19.516 -5.996 -7.395 1 90.19 96 ILE A C 1
ATOM 739 O O . ILE A 1 96 ? -20.062 -6.98 -6.883 1 90.19 96 ILE A O 1
ATOM 743 N N . LYS A 1 97 ? -19.172 -5.129 -6.695 1 91.19 97 LYS A N 1
ATOM 744 C CA . LYS A 1 97 ? -19.391 -4.996 -5.258 1 91.19 97 LYS A CA 1
ATOM 745 C C . LYS A 1 97 ? -19.984 -3.631 -4.918 1 91.19 97 LYS A C 1
ATOM 747 O O . LYS A 1 97 ? -19.703 -2.639 -5.59 1 91.19 97 LYS A O 1
ATOM 752 N N . PRO A 1 98 ? -20.812 -3.609 -3.9 1 92.81 98 PRO A N 1
ATOM 753 C CA . PRO A 1 98 ? -21.344 -2.309 -3.48 1 92.81 98 PRO A CA 1
ATOM 754 C C . PRO A 1 98 ? -20.266 -1.396 -2.896 1 92.81 98 PRO A C 1
ATOM 756 O O . PRO A 1 98 ? -19.266 -1.88 -2.354 1 92.81 98 PRO A O 1
ATOM 759 N N . CYS A 1 99 ? -20.5 -0.185 -3.029 1 96.12 99 CYS A N 1
ATOM 760 C CA . CYS A 1 99 ? -19.609 0.843 -2.484 1 96.12 99 CYS A CA 1
ATOM 761 C C . CYS A 1 99 ? -18.203 0.724 -3.064 1 96.12 99 CYS A C 1
ATOM 763 O O . CYS A 1 99 ? -18 0.034 -4.066 1 96.12 99 CYS A O 1
ATOM 765 N N . GLN A 1 100 ? -17.281 1.529 -2.566 1 97 100 GLN A N 1
ATOM 766 C CA . GLN A 1 100 ? -15.922 1.544 -3.092 1 97 100 GLN A CA 1
ATOM 767 C C . GLN A 1 100 ? -14.93 0.985 -2.072 1 97 100 GLN A C 1
ATOM 769 O O . GLN A 1 100 ? -15.156 1.075 -0.864 1 97 100 GLN A O 1
ATOM 774 N N . ARG A 1 101 ? -13.844 0.371 -2.631 1 97.5 101 ARG A N 1
ATOM 775 C CA . ARG A 1 101 ? -12.703 0.053 -1.779 1 97.5 101 ARG A CA 1
ATOM 776 C C . ARG A 1 101 ? -12.141 1.31 -1.122 1 97.5 101 ARG A C 1
ATOM 778 O O . ARG A 1 101 ? -11.992 2.344 -1.775 1 97.5 101 ARG A O 1
ATOM 785 N N . LYS A 1 102 ? -11.883 1.209 0.106 1 97.75 102 LYS A N 1
ATOM 786 C CA . LYS A 1 102 ? -11.227 2.277 0.85 1 97.75 102 LYS A CA 1
ATOM 787 C C . LYS A 1 102 ? -9.859 1.832 1.354 1 97.75 102 LYS A C 1
ATOM 789 O O . LYS A 1 102 ? -9.758 0.899 2.154 1 97.75 102 LYS A O 1
ATOM 794 N N . ILE A 1 103 ? -8.852 2.516 0.881 1 97.81 103 ILE A N 1
ATOM 795 C CA . ILE A 1 103 ? -7.469 2.252 1.265 1 97.81 103 ILE A CA 1
ATOM 796 C C . ILE A 1 103 ? -6.941 3.396 2.127 1 97.81 103 ILE A C 1
ATOM 798 O O . ILE A 1 103 ? -7.109 4.57 1.781 1 97.81 103 ILE A O 1
ATOM 802 N N . VAL A 1 104 ? -6.332 3.035 3.252 1 98.06 104 VAL A N 1
ATOM 803 C CA . VAL A 1 104 ? -5.855 4.043 4.191 1 98.06 104 VAL A CA 1
ATOM 804 C C . VAL A 1 104 ? -4.348 3.891 4.395 1 98.06 104 VAL A C 1
ATOM 806 O O . VAL A 1 104 ? -3.873 2.816 4.77 1 98.06 104 VAL A O 1
ATOM 809 N N . LEU A 1 105 ? -3.627 4.926 4.137 1 98.38 105 LEU A N 1
ATOM 810 C CA . LEU A 1 105 ? -2.188 4.961 4.367 1 98.38 105 LEU A CA 1
ATOM 811 C C . LEU A 1 105 ? -1.812 6.109 5.297 1 98.38 105 LEU A C 1
ATOM 813 O O . LEU A 1 105 ? -2.334 7.219 5.16 1 98.38 105 LEU A O 1
ATOM 817 N N . GLY A 1 106 ? -0.908 5.871 6.164 1 98.06 106 GLY A N 1
ATOM 818 C CA . GLY A 1 106 ? -0.455 6.918 7.07 1 98.06 106 GLY A CA 1
ATOM 819 C C . GLY A 1 106 ? 0.73 7.699 6.531 1 98.06 106 GLY A C 1
ATOM 820 O O . GLY A 1 106 ? 1.622 7.125 5.902 1 98.06 106 GLY A O 1
ATOM 821 N N . ILE A 1 107 ? 0.72 8.922 6.832 1 98.31 107 ILE A N 1
ATOM 822 C CA . ILE A 1 107 ? 1.821 9.805 6.457 1 98.31 107 ILE A CA 1
ATOM 823 C C . ILE A 1 107 ? 2.738 10.023 7.656 1 98.31 107 ILE A C 1
ATOM 825 O O . ILE A 1 107 ? 2.27 10.336 8.75 1 98.31 107 ILE A O 1
ATOM 829 N N . PRO A 1 108 ? 4.02 9.914 7.488 1 97.19 108 PRO A N 1
ATOM 830 C CA . PRO A 1 108 ? 4.938 10.141 8.609 1 97.19 108 PRO A CA 1
ATOM 831 C C . PRO A 1 108 ? 4.852 11.562 9.164 1 97.19 108 PRO A C 1
ATOM 833 O O . PRO A 1 108 ? 4.684 12.516 8.398 1 97.19 108 PRO A O 1
ATOM 836 N N . ASN A 1 109 ? 5.125 11.711 10.398 1 95.06 109 ASN A N 1
ATOM 837 C CA . ASN A 1 109 ? 5.004 12.992 11.086 1 95.06 109 ASN A CA 1
ATOM 838 C C . ASN A 1 109 ? 6.023 14.008 10.57 1 95.06 109 ASN A C 1
ATOM 840 O O . ASN A 1 109 ? 5.773 15.211 10.602 1 95.06 109 ASN A O 1
ATOM 844 N N . LYS A 1 110 ? 7.074 13.555 10.141 1 94.44 110 LYS A N 1
ATOM 845 C CA . LYS A 1 110 ? 8.133 14.469 9.727 1 94.44 110 LYS A CA 1
ATOM 846 C C . LYS A 1 110 ? 7.695 15.312 8.539 1 94.44 110 LYS A C 1
ATOM 848 O O . LYS A 1 110 ? 8.352 16.297 8.188 1 94.44 110 LYS A O 1
ATOM 853 N N . TYR A 1 111 ? 6.617 14.953 7.949 1 96.56 111 TYR A N 1
ATOM 854 C CA . TYR A 1 111 ? 6.129 15.727 6.809 1 96.56 111 TYR A CA 1
ATOM 855 C C . TYR A 1 111 ? 5.047 16.703 7.234 1 96.56 111 TYR A C 1
ATOM 857 O O . TYR A 1 111 ? 4.508 17.438 6.406 1 96.56 111 TYR A O 1
ATOM 865 N N . ILE A 1 112 ? 4.676 16.672 8.453 1 95.81 112 ILE A N 1
ATOM 866 C CA . ILE A 1 112 ? 3.725 17.641 9 1 95.81 112 ILE A CA 1
ATOM 867 C C . ILE A 1 112 ? 4.453 18.938 9.359 1 95.81 112 ILE A C 1
ATOM 869 O O . ILE A 1 112 ? 5.277 18.953 10.281 1 95.81 112 ILE A O 1
ATOM 873 N N . SER A 1 113 ? 4.121 19.969 8.609 1 94.31 113 SER A N 1
ATOM 874 C CA . SER A 1 113 ? 4.793 21.25 8.789 1 94.31 113 SER A CA 1
ATOM 875 C C . SER A 1 113 ? 4.035 22.141 9.781 1 94.31 113 SER A C 1
ATOM 877 O O . SER A 1 113 ? 2.805 22.188 9.75 1 94.31 113 SER A O 1
ATOM 879 N N . LYS A 1 114 ? 4.816 22.766 10.555 1 87.5 114 LYS A N 1
ATOM 880 C CA . LYS A 1 114 ? 4.242 23.75 11.461 1 87.5 114 LYS A CA 1
ATOM 881 C C . LYS A 1 114 ? 4.34 25.156 10.883 1 87.5 114 LYS A C 1
ATOM 883 O O . LYS A 1 114 ? 5.133 25.406 9.969 1 87.5 114 LYS A O 1
ATOM 888 N N . SER A 1 115 ? 3.408 26.078 11.164 1 74.44 115 SER A N 1
ATOM 889 C CA . SER A 1 115 ? 3.148 27.406 10.617 1 74.44 115 SER A CA 1
ATOM 890 C C . SER A 1 115 ? 4.445 28.125 10.258 1 74.44 115 SER A C 1
ATOM 892 O O . SER A 1 115 ? 4.535 28.766 9.211 1 74.44 115 SER A O 1
ATOM 894 N N . ASP A 1 116 ? 5.457 27.969 10.93 1 71.81 116 ASP A N 1
ATOM 895 C CA . ASP A 1 116 ? 6.641 28.797 10.672 1 71.81 116 ASP A CA 1
ATOM 896 C C . ASP A 1 116 ? 7.621 28.062 9.75 1 71.81 116 ASP A C 1
ATOM 898 O O . ASP A 1 116 ? 8.625 28.641 9.328 1 71.81 116 ASP A O 1
ATOM 902 N N . ASN A 1 117 ? 7.164 26.922 9.344 1 75.75 117 ASN A N 1
ATOM 903 C CA . ASN A 1 117 ? 8.141 26.141 8.602 1 75.75 117 ASN A CA 1
ATOM 904 C C . ASN A 1 117 ? 7.715 25.953 7.148 1 75.75 117 ASN A C 1
ATOM 906 O O . ASN A 1 117 ? 6.539 26.109 6.816 1 75.75 117 ASN A O 1
ATOM 910 N N . GLU A 1 118 ? 8.742 25.859 6.336 1 86.31 118 GLU A N 1
ATOM 911 C CA . GLU A 1 118 ? 8.484 25.453 4.953 1 86.31 118 GLU A CA 1
ATOM 912 C C . GLU A 1 118 ? 7.672 24.172 4.898 1 86.31 118 GLU A C 1
ATOM 914 O O . GLU A 1 118 ? 7.902 23.25 5.68 1 86.31 118 GLU A O 1
ATOM 919 N N . ILE A 1 119 ? 6.695 24.188 4.027 1 89.88 119 ILE A N 1
ATOM 920 C CA . ILE A 1 119 ? 5.852 23.016 3.869 1 89.88 119 ILE A CA 1
ATOM 921 C C . ILE A 1 119 ? 6.637 21.906 3.162 1 89.88 119 ILE A C 1
ATOM 923 O O . ILE A 1 119 ? 7.129 22.109 2.049 1 89.88 119 ILE A O 1
ATOM 927 N N . LYS A 1 120 ? 6.742 20.781 3.863 1 91.38 120 LYS A N 1
ATOM 928 C CA . LYS A 1 120 ? 7.371 19.609 3.264 1 91.38 120 LYS A CA 1
ATOM 929 C C . LYS A 1 120 ? 6.352 18.75 2.508 1 91.38 120 LYS A C 1
ATOM 931 O O . LYS A 1 120 ? 5.223 18.578 2.967 1 91.38 120 LYS A O 1
ATOM 936 N N . THR A 1 121 ? 6.785 18.328 1.354 1 97.25 121 THR A N 1
ATOM 937 C CA . THR A 1 121 ? 5.914 17.516 0.522 1 97.25 121 THR A CA 1
ATOM 938 C C . THR A 1 121 ? 6.289 16.031 0.638 1 97.25 121 THR A C 1
ATOM 940 O O . THR A 1 121 ? 7.461 15.672 0.503 1 97.25 121 THR A O 1
ATOM 943 N N . PHE A 1 122 ? 5.352 15.203 0.989 1 98.5 122 PHE A N 1
ATOM 944 C CA . PHE A 1 122 ? 5.543 13.758 0.934 1 98.5 122 PHE A CA 1
ATOM 945 C C . PHE A 1 122 ? 5.18 13.219 -0.443 1 98.5 122 PHE A C 1
ATOM 947 O O . PHE A 1 122 ? 4.066 13.438 -0.928 1 98.5 122 PHE A O 1
ATOM 954 N N . ASP A 1 123 ? 6.078 12.492 -1.062 1 98.75 123 ASP A N 1
ATOM 955 C CA . ASP A 1 123 ? 5.816 11.828 -2.338 1 98.75 123 ASP A CA 1
ATOM 956 C C . ASP A 1 123 ? 5.465 10.359 -2.129 1 98.75 123 ASP A C 1
ATOM 958 O O . ASP A 1 123 ? 6.324 9.555 -1.761 1 98.75 123 ASP A O 1
ATOM 962 N N . GLY A 1 124 ? 4.211 10.062 -2.457 1 98.62 124 GLY A N 1
ATOM 963 C CA . GLY A 1 124 ? 3.727 8.703 -2.256 1 98.62 124 GLY A CA 1
ATOM 964 C C . GLY A 1 124 ? 4.137 7.758 -3.367 1 98.62 124 GLY A C 1
ATOM 965 O O . GLY A 1 124 ? 3.955 6.543 -3.252 1 98.62 124 GLY A O 1
ATOM 966 N N . GLY A 1 125 ? 4.73 8.328 -4.414 1 98.69 125 GLY A N 1
ATOM 967 C CA . GLY A 1 125 ? 5.137 7.496 -5.535 1 98.69 125 GLY A CA 1
ATOM 968 C C . GLY A 1 125 ? 4.004 7.211 -6.504 1 98.69 125 GLY A C 1
ATOM 969 O O . GLY A 1 125 ? 3.18 8.086 -6.781 1 98.69 125 GLY A O 1
ATOM 970 N N . VAL A 1 126 ? 4.129 6.047 -7.164 1 98.88 126 VAL A N 1
ATOM 971 C CA . VAL A 1 126 ? 3.113 5.52 -8.07 1 98.88 126 VAL A CA 1
ATOM 972 C C . VAL A 1 126 ? 2.523 4.234 -7.5 1 98.88 126 VAL A C 1
ATOM 974 O O . VAL A 1 126 ? 3.178 3.188 -7.504 1 98.88 126 VAL A O 1
ATOM 977 N N . ILE A 1 127 ? 1.324 4.266 -7.086 1 98.81 127 ILE A N 1
ATOM 978 C CA . ILE A 1 127 ? 0.739 3.113 -6.41 1 98.81 127 ILE A CA 1
ATOM 979 C C . ILE A 1 127 ? -0.277 2.438 -7.328 1 98.81 127 ILE A C 1
ATOM 981 O O . ILE A 1 127 ? -1.189 3.09 -7.84 1 98.81 127 ILE A O 1
ATOM 985 N N . ASN A 1 128 ? -0.058 1.196 -7.547 1 98.81 128 ASN A N 1
ATOM 986 C CA . ASN A 1 128 ? -1.055 0.382 -8.234 1 98.81 128 ASN A CA 1
ATOM 987 C C . ASN A 1 128 ? -2.156 -0.078 -7.285 1 98.81 128 ASN A C 1
ATOM 989 O O . ASN A 1 128 ? -1.919 -0.916 -6.41 1 98.81 128 ASN A O 1
ATOM 993 N N . LEU A 1 129 ? -3.338 0.391 -7.52 1 98.75 129 LEU A N 1
ATOM 994 C CA . LEU A 1 129 ? -4.41 0.135 -6.566 1 98.75 129 LEU A CA 1
ATOM 995 C C . LEU A 1 129 ? -5.062 -1.218 -6.832 1 98.75 129 LEU A C 1
ATOM 997 O O . LEU A 1 129 ? -6.023 -1.592 -6.156 1 98.75 129 LEU A O 1
ATOM 1001 N N . GLU A 1 130 ? -4.48 -1.978 -7.777 1 98.25 130 GLU A N 1
ATOM 1002 C CA . GLU A 1 130 ? -4.938 -3.361 -7.883 1 98.25 130 GLU A CA 1
ATOM 1003 C C . GLU A 1 130 ? -4.438 -4.199 -6.711 1 98.25 130 GLU A C 1
ATOM 1005 O O . GLU A 1 130 ? -4.957 -5.285 -6.449 1 98.25 130 GLU A O 1
ATOM 1010 N N . PHE A 1 131 ? -3.377 -3.678 -6.047 1 98.25 131 PHE A N 1
ATOM 1011 C CA . PHE A 1 131 ? -2.936 -4.348 -4.828 1 98.25 131 PHE A CA 1
ATOM 1012 C C . PHE A 1 131 ? -4.105 -4.551 -3.871 1 98.25 131 PHE A C 1
ATOM 1014 O O . PHE A 1 131 ? -4.977 -3.686 -3.754 1 98.25 131 PHE A O 1
ATOM 1021 N N . LYS A 1 132 ? -3.99 -5.613 -3.219 1 96.44 132 LYS A N 1
ATOM 1022 C CA . LYS A 1 132 ? -4.852 -5.781 -2.055 1 96.44 132 LYS A CA 1
ATOM 1023 C C . LYS A 1 132 ? -4.133 -5.375 -0.772 1 96.44 132 LYS A C 1
ATOM 1025 O O . LYS A 1 132 ? -3.16 -6.02 -0.37 1 96.44 132 LYS A O 1
ATOM 1030 N N . PHE A 1 133 ? -4.656 -4.391 -0.199 1 96.12 133 PHE A N 1
ATOM 1031 C CA . PHE A 1 133 ? -4.051 -3.877 1.024 1 96.12 133 PHE A CA 1
ATOM 1032 C C . PHE A 1 133 ? -4.664 -4.543 2.252 1 96.12 133 PHE A C 1
ATOM 1034 O O . PHE A 1 133 ? -5.836 -4.922 2.238 1 96.12 133 PHE A O 1
ATOM 1041 N N . PRO A 1 134 ? -3.824 -4.547 3.209 1 91.94 134 PRO A N 1
ATOM 1042 C CA . PRO A 1 134 ? -4.387 -5.117 4.434 1 91.94 134 PRO A CA 1
ATOM 1043 C C . PRO A 1 134 ? -5.473 -4.238 5.051 1 91.94 134 PRO A C 1
ATOM 1045 O O . PRO A 1 134 ? -5.379 -3.008 4.996 1 91.94 134 PRO A O 1
ATOM 1048 N N . ASP A 1 135 ? -6.488 -4.816 5.551 1 91.5 135 ASP A N 1
ATOM 1049 C CA . ASP A 1 135 ? -7.543 -4.168 6.324 1 91.5 135 ASP A CA 1
ATOM 1050 C C . ASP A 1 135 ? -8.289 -3.135 5.48 1 91.5 135 ASP A C 1
ATOM 1052 O O . ASP A 1 135 ? -8.703 -2.09 5.988 1 91.5 135 ASP A O 1
ATOM 1056 N N . GLU A 1 136 ? -8.344 -3.385 4.273 1 94.25 136 GLU A N 1
ATOM 1057 C CA . GLU A 1 136 ? -9.203 -2.539 3.449 1 94.25 136 GLU A CA 1
ATOM 1058 C C . GLU A 1 136 ? -10.648 -2.578 3.934 1 94.25 136 GLU A C 1
ATOM 1060 O O . GLU A 1 136 ? -11.133 -3.623 4.379 1 94.25 136 GLU A O 1
ATOM 1065 N N . SER A 1 137 ? -11.273 -1.454 3.82 1 94.88 137 SER A N 1
ATOM 1066 C CA . SER A 1 137 ? -12.703 -1.37 4.082 1 94.88 137 SER A CA 1
ATOM 1067 C C . SER A 1 137 ? -13.453 -0.799 2.883 1 94.88 137 SER A C 1
ATOM 1069 O O . SER A 1 137 ? -12.844 -0.486 1.856 1 94.88 137 SER A O 1
ATOM 1071 N N . ARG A 1 138 ? -14.766 -0.9 2.988 1 95.81 138 ARG A N 1
ATOM 1072 C CA . ARG A 1 138 ? -15.617 -0.332 1.947 1 95.81 138 ARG A CA 1
ATOM 1073 C C . ARG A 1 138 ? -16.328 0.926 2.441 1 95.81 138 ARG A C 1
ATOM 1075 O O . ARG A 1 138 ? -16.641 1.039 3.627 1 95.81 138 ARG A O 1
ATOM 1082 N N . ASP A 1 139 ? -16.484 1.775 1.528 1 95.06 139 ASP A N 1
ATOM 1083 C CA . ASP A 1 139 ? -17.141 3.037 1.865 1 95.06 139 ASP A CA 1
ATOM 1084 C C . ASP A 1 139 ? -18.203 3.398 0.835 1 95.06 139 ASP A C 1
ATOM 1086 O O . ASP A 1 139 ? -17.906 3.555 -0.35 1 95.06 139 ASP A O 1
ATOM 1090 N N . CYS A 1 140 ? -19.5 3.525 1.392 1 94.94 140 CYS A N 1
ATOM 1091 C CA . CYS A 1 140 ? -20.625 3.779 0.5 1 94.94 140 CYS A CA 1
ATOM 1092 C C . CYS A 1 140 ? -20.969 5.266 0.463 1 94.94 140 CYS A C 1
ATOM 1094 O O . CYS A 1 140 ? -21.828 5.688 -0.306 1 94.94 140 CYS A O 1
ATOM 1096 N N . LEU A 1 141 ? -20.547 5.898 1.33 1 81.94 141 LEU A N 1
ATOM 1097 C CA . LEU A 1 141 ? -20.953 7.289 1.51 1 81.94 141 LEU A CA 1
ATOM 1098 C C . LEU A 1 141 ? -19.906 8.242 0.935 1 81.94 141 LEU A C 1
ATOM 1100 O O . LEU A 1 141 ? -20.125 9.453 0.883 1 81.94 141 LEU A O 1
ATOM 1104 N N . ASN A 1 142 ? -18.953 7.883 0.58 1 66.38 142 ASN A N 1
ATOM 1105 C CA . ASN A 1 142 ? -17.75 8.641 0.279 1 66.38 142 ASN A CA 1
ATOM 1106 C C . ASN A 1 142 ? -17.844 10.078 0.793 1 66.38 142 ASN A C 1
ATOM 1108 O O . ASN A 1 142 ? -18.641 10.867 0.296 1 66.38 142 ASN A O 1
ATOM 1112 N N . MET B 1 1 ? -7.531 -65.562 -7.246 1 57.25 1 MET B N 1
ATOM 1113 C CA . MET B 1 1 ? -6.301 -64.875 -7.641 1 57.25 1 MET B CA 1
ATOM 1114 C C . MET B 1 1 ? -6.605 -63.719 -8.531 1 57.25 1 MET B C 1
ATOM 1116 O O . MET B 1 1 ? -5.922 -62.688 -8.461 1 57.25 1 MET B O 1
ATOM 1120 N N . ILE B 1 2 ? -7.691 -63.75 -9.312 1 72.75 2 ILE B N 1
ATOM 1121 C CA . ILE B 1 2 ? -8.086 -62.719 -10.273 1 72.75 2 ILE B CA 1
ATOM 1122 C C . ILE B 1 2 ? -8.68 -61.531 -9.531 1 72.75 2 ILE B C 1
ATOM 1124 O O . ILE B 1 2 ? -8.43 -60.375 -9.898 1 72.75 2 ILE B O 1
ATOM 1128 N N . THR B 1 3 ? -9.141 -61.812 -8.336 1 75.38 3 THR B N 1
ATOM 1129 C CA . THR B 1 3 ? -9.812 -60.75 -7.613 1 75.38 3 THR B CA 1
ATOM 1130 C C . THR B 1 3 ? -8.805 -59.781 -6.98 1 75.38 3 THR B C 1
ATOM 1132 O O . THR B 1 3 ? -9.016 -58.594 -6.941 1 75.38 3 THR B O 1
ATOM 1135 N N . SER B 1 4 ? -7.711 -60.406 -6.699 1 77.88 4 SER B N 1
ATOM 1136 C CA . SER B 1 4 ? -6.695 -59.594 -6.043 1 77.88 4 SER B CA 1
ATOM 1137 C C . SER B 1 4 ? -6.016 -58.656 -7.035 1 77.88 4 SER B C 1
ATOM 1139 O O . SER B 1 4 ? -5.758 -57.5 -6.719 1 77.88 4 SER B O 1
ATOM 1141 N N . ASN B 1 5 ? -5.984 -59.25 -8.297 1 77.56 5 ASN B N 1
ATOM 1142 C CA . ASN B 1 5 ? -5.289 -58.438 -9.297 1 77.56 5 ASN B CA 1
ATOM 1143 C C . ASN B 1 5 ? -6.145 -57.25 -9.758 1 77.56 5 ASN B C 1
ATOM 1145 O O . ASN B 1 5 ? -5.613 -56.188 -10.094 1 77.56 5 ASN B O 1
ATOM 1149 N N . LYS B 1 6 ? -7.438 -57.531 -9.828 1 78.06 6 LYS B N 1
ATOM 1150 C CA . LYS B 1 6 ? -8.344 -56.469 -10.258 1 78.06 6 LYS B CA 1
ATOM 1151 C C . LYS B 1 6 ? -8.414 -55.344 -9.219 1 78.06 6 LYS B C 1
ATOM 1153 O O . LYS B 1 6 ? -8.477 -54.156 -9.578 1 78.06 6 LYS B O 1
ATOM 1158 N N . VAL B 1 7 ? -8.148 -55.781 -7.969 1 79.62 7 VAL B N 1
ATOM 1159 C CA . VAL B 1 7 ? -8.164 -54.781 -6.883 1 79.62 7 VAL B CA 1
ATOM 1160 C C . VAL B 1 7 ? -6.863 -54 -6.887 1 79.62 7 VAL B C 1
ATOM 1162 O O . VAL B 1 7 ? -6.875 -52.781 -6.684 1 79.62 7 VAL B O 1
ATOM 1165 N N . LEU B 1 8 ? -5.844 -54.656 -7.137 1 78.75 8 LEU B N 1
ATOM 1166 C CA . LEU B 1 8 ? -4.547 -53.969 -7.199 1 78.75 8 LEU B CA 1
ATOM 1167 C C . LEU B 1 8 ? -4.488 -53.031 -8.383 1 78.75 8 LEU B C 1
ATOM 1169 O O . LEU B 1 8 ? -3.969 -51.906 -8.258 1 78.75 8 LEU B O 1
ATOM 1173 N N . LEU B 1 9 ? -5.012 -53.438 -9.469 1 78.75 9 LEU B N 1
ATOM 1174 C CA . LEU B 1 9 ? -5.039 -52.594 -10.664 1 78.75 9 LEU B CA 1
ATOM 1175 C C . LEU B 1 9 ? -5.934 -51.375 -10.445 1 78.75 9 LEU B C 1
ATOM 1177 O O . LEU B 1 9 ? -5.602 -50.281 -10.867 1 78.75 9 LEU B O 1
ATOM 1181 N N . CYS B 1 10 ? -7.055 -51.656 -9.797 1 78.06 10 CYS B N 1
ATOM 1182 C CA . CYS B 1 10 ? -7.953 -50.531 -9.492 1 78.06 10 CYS B CA 1
ATOM 1183 C C . CYS B 1 10 ? -7.293 -49.562 -8.539 1 78.06 10 CYS B C 1
ATOM 1185 O O . CYS B 1 10 ? -7.441 -48.344 -8.695 1 78.06 10 CYS B O 1
ATOM 1187 N N . PHE B 1 11 ? -6.586 -50.156 -7.609 1 75.12 11 PHE B N 1
ATOM 1188 C CA . PHE B 1 11 ? -5.879 -49.281 -6.664 1 75.12 11 PHE B CA 1
ATOM 1189 C C . PHE B 1 11 ? -4.781 -48.5 -7.367 1 75.12 11 PHE B C 1
ATOM 1191 O O . PHE B 1 11 ? -4.566 -47.312 -7.066 1 75.12 11 PHE B O 1
ATOM 1198 N N . LEU B 1 12 ? -4.086 -49.094 -8.328 1 73.25 12 LEU B N 1
ATOM 1199 C CA . LEU B 1 12 ? -3.037 -48.406 -9.07 1 73.25 12 LEU B CA 1
ATOM 1200 C C . LEU B 1 12 ? -3.633 -47.344 -9.984 1 73.25 12 LEU B C 1
ATOM 1202 O O . LEU B 1 12 ? -3.037 -46.281 -10.172 1 73.25 12 LEU B O 1
ATOM 1206 N N . LEU B 1 13 ? -4.766 -47.531 -10.5 1 72.75 13 LEU B N 1
ATOM 1207 C CA . LEU B 1 13 ? -5.426 -46.562 -11.352 1 72.75 13 LEU B CA 1
ATOM 1208 C C . LEU B 1 13 ? -5.891 -45.344 -10.539 1 72.75 13 LEU B C 1
ATOM 1210 O O . LEU B 1 13 ? -5.828 -44.219 -11.016 1 72.75 13 LEU B O 1
ATOM 1214 N N . ILE B 1 14 ? -6.309 -45.594 -9.344 1 66.88 14 ILE B N 1
ATOM 1215 C CA . ILE B 1 14 ? -6.777 -44.5 -8.5 1 66.88 14 ILE B CA 1
ATOM 1216 C C . ILE B 1 14 ? -5.594 -43.625 -8.086 1 66.88 14 ILE B C 1
ATOM 1218 O O . ILE B 1 14 ? -5.699 -42.406 -8.062 1 66.88 14 ILE B O 1
ATOM 1222 N N . ILE B 1 15 ? -4.457 -44.219 -7.773 1 64.06 15 ILE B N 1
ATOM 1223 C CA . ILE B 1 15 ? -3.277 -43.469 -7.383 1 64.06 15 ILE B CA 1
ATOM 1224 C C . ILE B 1 15 ? -2.773 -42.656 -8.57 1 64.06 15 ILE B C 1
ATOM 1226 O O . ILE B 1 15 ? -2.342 -41.5 -8.414 1 64.06 15 ILE B O 1
ATOM 1230 N N . SER B 1 16 ? -2.695 -43.188 -9.75 1 64.31 16 SER B N 1
ATOM 1231 C CA . SER B 1 16 ? -2.238 -42.469 -10.93 1 64.31 16 SER B CA 1
ATOM 1232 C C . SER B 1 16 ? -3.129 -41.25 -11.211 1 64.31 16 SER B C 1
ATOM 1234 O O . SER B 1 16 ? -2.652 -40.219 -11.688 1 64.31 16 SER B O 1
ATOM 1236 N N . LEU B 1 17 ? -4.336 -41.344 -10.953 1 59.72 17 LEU B N 1
ATOM 1237 C CA . LEU B 1 17 ? -5.246 -40.219 -11.211 1 59.72 17 LEU B CA 1
ATOM 1238 C C . LEU B 1 17 ? -5.023 -39.094 -10.219 1 59.72 17 LEU B C 1
ATOM 1240 O O . LEU B 1 17 ? -5.312 -37.938 -10.516 1 59.72 17 LEU B O 1
ATOM 1244 N N . SER B 1 18 ? -4.562 -39.5 -9.086 1 56.66 18 SER B N 1
ATOM 1245 C CA . SER B 1 18 ? -4.438 -38.469 -8.07 1 56.66 18 SER B CA 1
ATOM 1246 C C . SER B 1 18 ? -3.268 -37.531 -8.367 1 56.66 18 SER B C 1
ATOM 1248 O O . SER B 1 18 ? -3.242 -36.375 -7.902 1 56.66 18 SER B O 1
ATOM 1250 N N . LEU B 1 19 ? -2.17 -38.031 -8.922 1 56.78 19 LEU B N 1
ATOM 1251 C CA . LEU B 1 19 ? -1.02 -37.156 -9.133 1 56.78 19 LEU B CA 1
ATOM 1252 C C . LEU B 1 19 ? -1.347 -36.062 -10.148 1 56.78 19 LEU B C 1
ATOM 1254 O O . LEU B 1 19 ? -0.584 -35.125 -10.305 1 56.78 19 LEU B O 1
ATOM 1258 N N . ILE B 1 20 ? -2.279 -36.219 -10.992 1 58 20 ILE B N 1
ATOM 1259 C CA . ILE B 1 20 ? -2.535 -35.406 -12.164 1 58 20 ILE B CA 1
ATOM 1260 C C . ILE B 1 20 ? -3.154 -34.062 -11.742 1 58 20 ILE B C 1
ATOM 1262 O O . ILE B 1 20 ? -3.154 -33.094 -12.508 1 58 20 ILE B O 1
ATOM 1266 N N . CYS B 1 21 ? -3.496 -33.938 -10.445 1 68.12 21 CYS B N 1
ATOM 1267 C CA . CYS B 1 21 ? -4.457 -32.875 -10.281 1 68.12 21 CYS B CA 1
ATOM 1268 C C . CYS B 1 21 ? -3.754 -31.547 -9.945 1 68.12 21 CYS B C 1
ATOM 1270 O O . CYS B 1 21 ? -4.352 -30.484 -10.047 1 68.12 21 CYS B O 1
ATOM 1272 N N . ALA B 1 22 ? -2.387 -31.609 -9.68 1 77.88 22 ALA B N 1
ATOM 1273 C CA . ALA B 1 22 ? -1.76 -30.328 -9.336 1 77.88 22 ALA B CA 1
ATOM 1274 C C . ALA B 1 22 ? -1.39 -29.547 -10.594 1 77.88 22 ALA B C 1
ATOM 1276 O O . ALA B 1 22 ? -0.753 -30.078 -11.5 1 77.88 22 ALA B O 1
ATOM 1277 N N . ARG B 1 23 ? -1.899 -28.281 -10.758 1 84.69 23 ARG B N 1
ATOM 1278 C CA . ARG B 1 23 ? -1.581 -27.375 -11.859 1 84.69 23 ARG B CA 1
ATOM 1279 C C . ARG B 1 23 ? -0.497 -26.375 -11.453 1 84.69 23 ARG B C 1
ATOM 1281 O O . ARG B 1 23 ? -0.58 -25.766 -10.383 1 84.69 23 ARG B O 1
ATOM 1288 N N . GLN B 1 24 ? 0.538 -26.281 -12.289 1 91.5 24 GLN B N 1
ATOM 1289 C CA . GLN B 1 24 ? 1.602 -25.328 -12.031 1 91.5 24 GLN B CA 1
ATOM 1290 C C . GLN B 1 24 ? 1.103 -23.891 -12.211 1 91.5 24 GLN B C 1
ATOM 1292 O O . GLN B 1 24 ? 0.444 -23.578 -13.211 1 91.5 24 GLN B O 1
ATOM 1297 N N . GLN B 1 25 ? 1.321 -23.094 -11.234 1 94.56 25 GLN B N 1
ATOM 1298 C CA . GLN B 1 25 ? 0.953 -21.672 -11.273 1 94.56 25 GLN B CA 1
ATOM 1299 C C . GLN B 1 25 ? 2.166 -20.781 -11.031 1 94.56 25 GLN B C 1
ATOM 1301 O O . GLN B 1 25 ? 3.039 -21.125 -10.227 1 94.56 25 GLN B O 1
ATOM 1306 N N . THR B 1 26 ? 2.289 -19.672 -11.789 1 96.25 26 THR B N 1
ATOM 1307 C CA . THR B 1 26 ? 3.418 -18.75 -11.688 1 96.25 26 THR B CA 1
ATOM 1308 C C . THR B 1 26 ? 2.936 -17.312 -11.609 1 96.25 26 THR B C 1
ATOM 1310 O O . THR B 1 26 ? 1.921 -16.953 -12.211 1 96.25 26 THR B O 1
ATOM 1313 N N . VAL B 1 27 ? 3.627 -16.562 -10.844 1 97.38 27 VAL B N 1
ATOM 1314 C CA . VAL B 1 27 ? 3.344 -15.141 -10.758 1 97.38 27 VAL B CA 1
ATOM 1315 C C . VAL B 1 27 ? 4.645 -14.344 -10.867 1 97.38 27 VAL B C 1
ATOM 1317 O O . VAL B 1 27 ? 5.684 -14.773 -10.359 1 97.38 27 VAL B O 1
ATOM 1320 N N . ARG B 1 28 ? 4.617 -13.234 -11.547 1 98.25 28 ARG B N 1
ATOM 1321 C CA . ARG B 1 28 ? 5.734 -12.297 -11.695 1 98.25 28 ARG B CA 1
ATOM 1322 C C . ARG B 1 28 ? 5.328 -10.891 -11.289 1 98.25 28 ARG B C 1
ATOM 1324 O O . ARG B 1 28 ? 4.289 -10.383 -11.727 1 98.25 28 ARG B O 1
ATOM 1331 N N . VAL B 1 29 ? 6.07 -10.312 -10.422 1 98.81 29 VAL B N 1
ATOM 1332 C CA . VAL B 1 29 ? 5.793 -8.969 -9.93 1 98.81 29 VAL B CA 1
ATOM 1333 C C . VAL B 1 29 ? 7.031 -8.086 -10.102 1 98.81 29 VAL B C 1
ATOM 1335 O O . VAL B 1 29 ? 8.156 -8.531 -9.844 1 98.81 29 VAL B O 1
ATOM 1338 N N . VAL B 1 30 ? 6.832 -6.879 -10.523 1 98.88 30 VAL B N 1
ATOM 1339 C CA . VAL B 1 30 ? 7.91 -5.898 -10.609 1 98.88 30 VAL B CA 1
ATOM 1340 C C . VAL B 1 30 ? 7.508 -4.617 -9.891 1 98.88 30 VAL B C 1
ATOM 1342 O O . VAL B 1 30 ? 6.32 -4.387 -9.641 1 98.88 30 VAL B O 1
ATOM 1345 N N . GLY B 1 31 ? 8.453 -3.873 -9.562 1 98.88 31 GLY B N 1
ATOM 1346 C CA . GLY B 1 31 ? 8.211 -2.58 -8.953 1 98.88 31 GLY B CA 1
ATOM 1347 C C . GLY B 1 31 ? 9.477 -1.917 -8.438 1 98.88 31 GLY B C 1
ATOM 1348 O O . GLY B 1 31 ? 10.578 -2.404 -8.68 1 98.88 31 GLY B O 1
ATOM 1349 N N . LYS B 1 32 ? 9.297 -0.788 -7.848 1 98.94 32 LYS B N 1
ATOM 1350 C CA . LYS B 1 32 ? 10.383 -0.024 -7.227 1 98.94 32 LYS B CA 1
ATOM 1351 C C . LYS B 1 32 ? 10 0.419 -5.816 1 98.94 32 LYS B C 1
ATOM 1353 O O . LYS B 1 32 ? 8.859 0.812 -5.57 1 98.94 32 LYS B O 1
ATOM 1358 N N . LEU B 1 33 ? 10.953 0.362 -4.996 1 98.94 33 LEU B N 1
ATOM 1359 C CA . LEU B 1 33 ? 10.766 0.826 -3.627 1 98.94 33 LEU B CA 1
ATOM 1360 C C . LEU B 1 33 ? 11.617 2.059 -3.346 1 98.94 33 LEU B C 1
ATOM 1362 O O . LEU B 1 33 ? 12.781 2.117 -3.748 1 98.94 33 LEU B O 1
ATOM 1366 N N . ILE B 1 34 ? 11.008 3.02 -2.691 1 98.81 34 ILE B N 1
ATOM 1367 C CA . ILE B 1 34 ? 11.75 4.199 -2.26 1 98.81 34 ILE B CA 1
ATOM 1368 C C . ILE B 1 34 ? 11.484 4.461 -0.778 1 98.81 34 ILE B C 1
ATOM 1370 O O . ILE B 1 34 ? 10.492 3.979 -0.223 1 98.81 34 ILE B O 1
ATOM 1374 N N . CYS B 1 35 ? 12.367 5.137 -0.159 1 98.56 35 CYS B N 1
ATOM 1375 C CA . CYS B 1 35 ? 12.242 5.695 1.182 1 98.56 35 CYS B CA 1
ATOM 1376 C C . CYS B 1 35 ? 12.469 7.203 1.17 1 98.56 35 CYS B C 1
ATOM 1378 O O . CYS B 1 35 ? 13.617 7.656 1.121 1 98.56 35 CYS B O 1
ATOM 1380 N N . GLY B 1 36 ? 11.305 7.895 1.273 1 97.25 36 GLY B N 1
ATOM 1381 C CA . GLY B 1 36 ? 11.422 9.312 0.99 1 97.25 36 GLY B CA 1
ATOM 1382 C C . GLY B 1 36 ? 11.75 9.609 -0.462 1 97.25 36 GLY B C 1
ATOM 1383 O O . GLY B 1 36 ? 11 9.219 -1.363 1 97.25 36 GLY B O 1
ATOM 1384 N N . ASP B 1 37 ? 12.844 10.242 -0.659 1 95.62 37 ASP B N 1
ATOM 1385 C CA . ASP B 1 37 ? 13.219 10.609 -2.021 1 95.62 37 ASP B CA 1
ATOM 1386 C C . ASP B 1 37 ? 14.359 9.727 -2.529 1 95.62 37 ASP B C 1
ATOM 1388 O O . ASP B 1 37 ? 14.922 9.984 -3.596 1 95.62 37 ASP B O 1
ATOM 1392 N N . LYS B 1 38 ? 14.578 8.664 -1.798 1 97.94 38 LYS B N 1
ATOM 1393 C CA . LYS B 1 38 ? 15.727 7.828 -2.156 1 97.94 38 LYS B CA 1
ATOM 1394 C C . LYS B 1 38 ? 15.281 6.414 -2.523 1 97.94 38 LYS B C 1
ATOM 1396 O O . LYS B 1 38 ? 14.391 5.852 -1.882 1 97.94 38 LYS B O 1
ATOM 1401 N N . PRO B 1 39 ? 16.031 5.84 -3.51 1 98.62 39 PRO B N 1
ATOM 1402 C CA . PRO B 1 39 ? 15.758 4.422 -3.773 1 98.62 39 PRO B CA 1
ATOM 1403 C C . PRO B 1 39 ? 16.141 3.523 -2.602 1 98.62 39 PRO B C 1
ATOM 1405 O O . PRO B 1 39 ? 17.141 3.785 -1.914 1 98.62 39 PRO B O 1
ATOM 1408 N N . LEU B 1 40 ? 15.359 2.57 -2.338 1 98.56 40 LEU B N 1
ATOM 1409 C CA . LEU B 1 40 ? 15.688 1.575 -1.323 1 98.56 40 LEU B CA 1
ATOM 1410 C C . LEU B 1 40 ? 16.469 0.416 -1.937 1 98.56 40 LEU B C 1
ATOM 1412 O O . LEU B 1 40 ? 15.891 -0.423 -2.633 1 98.56 40 LEU B O 1
ATOM 1416 N N . GLU B 1 41 ? 17.688 0.405 -1.684 1 98.19 41 GLU B N 1
ATOM 1417 C CA . GLU B 1 41 ? 18.562 -0.655 -2.172 1 98.19 41 GLU B CA 1
ATOM 1418 C C . GLU B 1 41 ? 18.688 -1.782 -1.151 1 98.19 41 GLU B C 1
ATOM 1420 O O . GLU B 1 41 ? 18.703 -1.533 0.056 1 98.19 41 GLU B O 1
ATOM 1425 N N . ASN B 1 42 ? 18.766 -3.006 -1.616 1 97.88 42 ASN B N 1
ATOM 1426 C CA . ASN B 1 42 ? 19.031 -4.191 -0.804 1 97.88 42 ASN B CA 1
ATOM 1427 C C . ASN B 1 42 ? 17.875 -4.473 0.162 1 97.88 42 ASN B C 1
ATOM 1429 O O . ASN B 1 42 ? 18.109 -4.953 1.274 1 97.88 42 ASN B O 1
ATOM 1433 N N . GLU B 1 43 ? 16.703 -4.062 -0.26 1 97.81 43 GLU B N 1
ATOM 1434 C CA . GLU B 1 43 ? 15.5 -4.379 0.515 1 97.81 43 GLU B CA 1
ATOM 1435 C C . GLU B 1 43 ? 14.969 -5.766 0.166 1 97.81 43 GLU B C 1
ATOM 1437 O O . GLU B 1 43 ? 14.875 -6.121 -1.011 1 97.81 43 GLU B O 1
ATOM 1442 N N . LYS B 1 44 ? 14.656 -6.516 1.179 1 98.5 44 LYS B N 1
ATOM 1443 C CA . LYS B 1 44 ? 14.156 -7.871 0.959 1 98.5 44 LYS B CA 1
ATOM 1444 C C . LYS B 1 44 ? 12.703 -7.855 0.499 1 98.5 44 LYS B C 1
ATOM 1446 O O . LYS B 1 44 ? 11.859 -7.199 1.112 1 98.5 44 LYS B O 1
ATOM 1451 N N . VAL B 1 45 ? 12.43 -8.523 -0.591 1 98.88 45 VAL B N 1
ATOM 1452 C CA . VAL 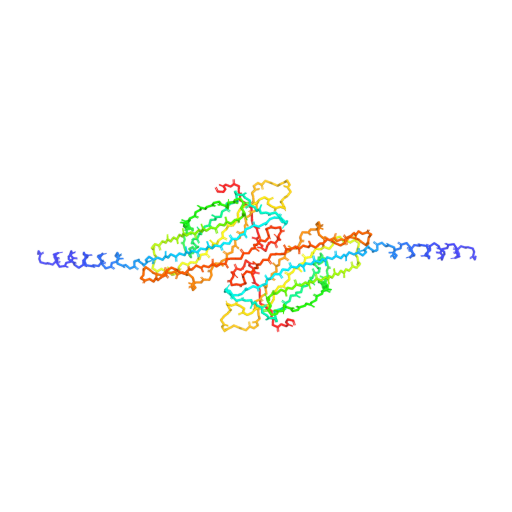B 1 45 ? 11.117 -8.719 -1.182 1 98.88 45 VAL B CA 1
ATOM 1453 C C . VAL B 1 45 ? 10.828 -10.211 -1.316 1 98.88 45 VAL B C 1
ATOM 1455 O O . VAL B 1 45 ? 11.617 -10.953 -1.918 1 98.88 45 VAL B O 1
ATOM 1458 N N . LYS B 1 46 ? 9.742 -10.633 -0.79 1 98.69 46 LYS B N 1
ATOM 1459 C CA . LYS B 1 46 ? 9.414 -12.055 -0.865 1 98.69 46 LYS B CA 1
ATOM 1460 C C . LYS B 1 46 ? 8.008 -12.273 -1.405 1 98.69 46 LYS B C 1
ATOM 1462 O O . LYS B 1 46 ? 7.094 -11.5 -1.099 1 98.69 46 LYS B O 1
ATOM 1467 N N . LEU B 1 47 ? 7.848 -13.32 -2.131 1 98.5 47 LEU B N 1
ATOM 1468 C CA . LEU B 1 47 ? 6.551 -13.812 -2.588 1 98.5 47 LEU B CA 1
ATOM 1469 C C . LEU B 1 47 ? 6.113 -15.016 -1.769 1 98.5 47 LEU B C 1
ATOM 1471 O O . LEU B 1 47 ? 6.898 -15.938 -1.54 1 98.5 47 LEU B O 1
ATOM 1475 N N . TRP B 1 48 ? 4.91 -14.945 -1.375 1 97.75 48 TRP B N 1
ATOM 1476 C CA . TRP B 1 48 ? 4.352 -16.031 -0.585 1 97.75 48 TRP B CA 1
ATOM 1477 C C . TRP B 1 48 ? 3.006 -16.484 -1.151 1 97.75 48 TRP B C 1
ATOM 1479 O O . TRP B 1 48 ? 2.273 -15.68 -1.735 1 97.75 48 TRP B O 1
ATOM 1489 N N . ASN B 1 49 ? 2.727 -17.719 -1.021 1 97.5 49 ASN B N 1
ATOM 1490 C CA . ASN B 1 49 ? 1.373 -18.219 -1.2 1 97.5 49 ASN B CA 1
ATOM 1491 C C . ASN B 1 49 ? 0.693 -18.5 0.14 1 97.5 49 ASN B C 1
ATOM 1493 O O . ASN B 1 49 ? 1.166 -19.312 0.929 1 97.5 49 ASN B O 1
ATOM 1497 N N . LYS B 1 50 ? -0.318 -17.75 0.32 1 96.19 50 LYS B N 1
ATOM 1498 C CA . LYS B 1 50 ? -1.089 -17.953 1.543 1 96.19 50 LYS B CA 1
ATOM 1499 C C . LYS B 1 50 ? -2.027 -19.141 1.407 1 96.19 50 LYS B C 1
ATOM 1501 O O . LYS B 1 50 ? -2.91 -19.156 0.547 1 96.19 50 LYS B O 1
ATOM 1506 N N . ASN B 1 51 ? -1.913 -20.047 2.273 1 91.56 51 ASN B N 1
ATOM 1507 C CA . ASN B 1 51 ? -2.756 -21.234 2.264 1 91.56 51 ASN B CA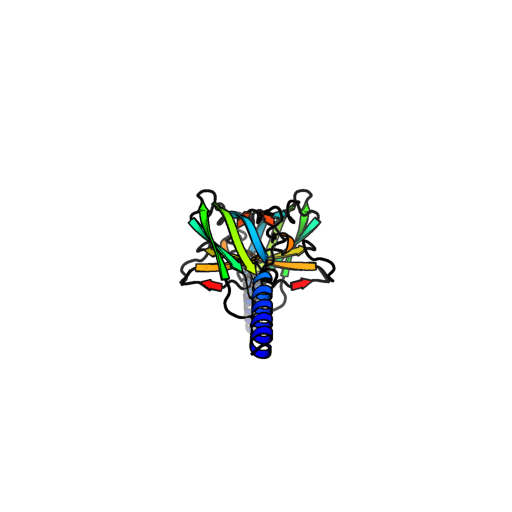 1
ATOM 1508 C C . ASN B 1 51 ? -3.92 -21.094 3.242 1 91.56 51 ASN B C 1
ATOM 1510 O O . ASN B 1 51 ? -3.791 -20.453 4.285 1 91.56 51 ASN B O 1
ATOM 1514 N N . THR B 1 52 ? -5.027 -21.688 2.791 1 85.69 52 THR B N 1
ATOM 1515 C CA . THR B 1 52 ? -6.172 -21.734 3.695 1 85.69 52 THR B CA 1
ATOM 1516 C C . THR B 1 52 ? -5.875 -22.609 4.902 1 85.69 52 THR B C 1
ATOM 1518 O O . THR B 1 52 ? -6.223 -22.266 6.035 1 85.69 52 THR B O 1
ATOM 1521 N N . LEU B 1 53 ? -5.254 -23.719 4.586 1 82.5 53 LEU B N 1
ATOM 1522 C CA . LEU B 1 53 ? -4.879 -24.656 5.641 1 82.5 53 LEU B CA 1
ATOM 1523 C C . LEU B 1 53 ? -3.373 -24.906 5.637 1 82.5 53 LEU B C 1
ATOM 1525 O O . LEU B 1 53 ? -2.754 -24.969 4.57 1 82.5 53 LEU B O 1
ATOM 1529 N N . GLY B 1 54 ? -2.871 -25.031 6.781 1 83.69 54 GLY B N 1
ATOM 1530 C CA . GLY B 1 54 ? -1.45 -25.312 6.906 1 83.69 54 GLY B CA 1
ATOM 1531 C C . GLY B 1 54 ? -0.585 -24.078 6.871 1 83.69 54 GLY B C 1
ATOM 1532 O O . GLY B 1 54 ? -1.06 -22.969 7.168 1 83.69 54 GLY B O 1
ATOM 1533 N N . THR B 1 55 ? 0.761 -24.281 6.582 1 90.12 55 THR B N 1
ATOM 1534 C CA . THR B 1 55 ? 1.743 -23.203 6.59 1 90.12 55 THR B CA 1
ATOM 1535 C C . THR B 1 55 ? 1.832 -22.547 5.219 1 90.12 55 THR B C 1
ATOM 1537 O O . THR B 1 55 ? 1.668 -23.203 4.191 1 90.12 55 THR B O 1
ATOM 1540 N N . ASP B 1 56 ? 2.059 -21.266 5.172 1 93.5 56 ASP B N 1
ATOM 1541 C CA . ASP B 1 56 ? 2.277 -20.531 3.93 1 93.5 56 ASP B CA 1
ATOM 1542 C C . ASP B 1 56 ? 3.541 -21.031 3.221 1 93.5 56 ASP B C 1
ATOM 1544 O O . ASP B 1 56 ? 4.453 -21.547 3.861 1 93.5 56 ASP B O 1
ATOM 1548 N N . ASP B 1 57 ? 3.531 -20.922 1.901 1 95.12 57 ASP B N 1
ATOM 1549 C CA . ASP B 1 57 ? 4.691 -21.297 1.098 1 95.12 57 ASP B CA 1
ATOM 1550 C C . ASP B 1 57 ? 5.43 -20.062 0.593 1 95.12 57 ASP B C 1
ATOM 1552 O O . ASP B 1 57 ? 4.828 -19.172 -0.018 1 95.12 57 ASP B O 1
ATOM 1556 N N . GLN B 1 58 ? 6.719 -20.047 0.891 1 97.12 58 GLN B N 1
ATOM 1557 C CA . GLN B 1 58 ? 7.52 -19.031 0.218 1 97.12 58 GLN B CA 1
ATOM 1558 C C . GLN B 1 58 ? 7.793 -19.422 -1.232 1 97.12 58 GLN B C 1
ATOM 1560 O O . GLN B 1 58 ? 8.281 -20.516 -1.506 1 97.12 58 GLN B O 1
ATOM 1565 N N . LEU B 1 59 ? 7.469 -18.5 -2.086 1 97.69 59 LEU B N 1
ATOM 1566 C CA . LEU B 1 59 ? 7.609 -18.797 -3.51 1 97.69 59 LEU B CA 1
ATOM 1567 C C . LEU B 1 59 ? 8.945 -18.297 -4.039 1 97.69 59 LEU B C 1
ATOM 1569 O O . LEU B 1 59 ? 9.531 -18.906 -4.941 1 97.69 59 LEU B O 1
ATOM 1573 N N . ALA B 1 60 ? 9.391 -17.172 -3.594 1 98.44 60 ALA B N 1
ATOM 1574 C CA . ALA B 1 60 ? 10.633 -16.547 -4.055 1 98.44 60 ALA B CA 1
ATOM 1575 C C . ALA B 1 60 ? 11.078 -15.445 -3.104 1 98.44 60 ALA B C 1
ATOM 1577 O O . ALA B 1 60 ? 10.305 -14.984 -2.268 1 98.44 60 ALA B O 1
ATOM 1578 N N . SER B 1 61 ? 12.32 -15.07 -3.172 1 98.62 61 SER B N 1
ATOM 1579 C CA . SER B 1 61 ? 12.914 -13.969 -2.416 1 98.62 61 SER B CA 1
ATOM 1580 C C . SER B 1 61 ? 13.984 -13.258 -3.232 1 98.62 61 SER B C 1
ATOM 1582 O O . SER B 1 61 ? 14.836 -13.898 -3.852 1 98.62 61 SER B O 1
ATOM 1584 N N . VAL B 1 62 ? 13.898 -11.977 -3.277 1 98.81 62 VAL B N 1
ATOM 1585 C CA . VAL B 1 62 ? 14.922 -11.172 -3.941 1 98.81 62 VAL B CA 1
ATOM 1586 C C . VAL B 1 62 ? 15.219 -9.93 -3.104 1 98.81 62 VAL B C 1
ATOM 1588 O O . VAL B 1 62 ? 14.547 -9.672 -2.102 1 98.81 62 VAL B O 1
ATOM 1591 N N . LYS B 1 63 ? 16.25 -9.211 -3.518 1 98.69 63 LYS B N 1
ATOM 1592 C CA . LYS B 1 63 ? 16.547 -7.895 -2.965 1 98.69 63 LYS B CA 1
ATOM 1593 C C . LYS B 1 63 ? 16.5 -6.816 -4.047 1 98.69 63 LYS B C 1
ATOM 1595 O O . LYS B 1 63 ? 16.812 -7.082 -5.207 1 98.69 63 LYS B O 1
ATOM 1600 N N . THR B 1 64 ? 16.047 -5.699 -3.67 1 98.88 64 THR B N 1
ATOM 1601 C CA . THR B 1 64 ? 16.031 -4.59 -4.617 1 98.88 64 THR B CA 1
ATOM 1602 C C . THR B 1 64 ? 17.453 -4.207 -5.027 1 98.88 64 THR B C 1
ATOM 1604 O O . THR B 1 64 ? 18.391 -4.398 -4.266 1 98.88 64 THR B O 1
ATOM 1607 N N . ASN B 1 65 ? 17.562 -3.666 -6.18 1 98.75 65 ASN B N 1
ATOM 1608 C CA . ASN B 1 65 ? 18.859 -3.213 -6.664 1 98.75 65 ASN B CA 1
ATOM 1609 C C . ASN B 1 65 ? 19.125 -1.761 -6.277 1 98.75 65 ASN B C 1
ATOM 1611 O O . ASN B 1 65 ? 18.422 -1.196 -5.441 1 98.75 65 ASN B O 1
ATOM 1615 N N . SER B 1 66 ? 20.109 -1.114 -6.887 1 98.56 66 SER B N 1
ATOM 1616 C CA . SER B 1 66 ? 20.562 0.214 -6.492 1 98.56 66 SER B CA 1
ATOM 1617 C C . SER B 1 66 ? 19.516 1.276 -6.812 1 98.56 66 SER B C 1
ATOM 1619 O O . SER B 1 66 ? 19.531 2.359 -6.223 1 98.56 66 SER B O 1
ATOM 1621 N N . SER B 1 67 ? 18.656 0.982 -7.75 1 98.62 67 SER B N 1
ATOM 1622 C CA . SER B 1 67 ? 17.609 1.935 -8.102 1 98.62 67 SER B CA 1
ATOM 1623 C C . SER B 1 67 ? 16.328 1.666 -7.312 1 98.62 67 SER B C 1
ATOM 1625 O O . SER B 1 67 ? 15.312 2.328 -7.527 1 98.62 67 SER B O 1
ATOM 1627 N N . GLY B 1 68 ? 16.328 0.672 -6.441 1 98.88 68 GLY B N 1
ATOM 1628 C CA . GLY B 1 68 ? 15.156 0.282 -5.684 1 98.88 68 GLY B CA 1
ATOM 1629 C C . GLY B 1 68 ? 14.25 -0.673 -6.438 1 98.88 68 GLY B C 1
ATOM 1630 O O . GLY B 1 68 ? 13.156 -0.994 -5.977 1 98.88 68 GLY B O 1
ATOM 1631 N N . TYR B 1 69 ? 14.727 -1.087 -7.57 1 98.94 69 TYR B N 1
ATOM 1632 C CA . TYR B 1 69 ? 13.922 -1.928 -8.453 1 98.94 69 TYR B CA 1
ATOM 1633 C C . TYR B 1 69 ? 13.977 -3.385 -8.008 1 98.94 69 TYR B C 1
ATOM 1635 O O . TYR B 1 69 ? 15.023 -3.869 -7.57 1 98.94 69 TYR B O 1
ATOM 1643 N N . TYR B 1 70 ? 12.875 -4.062 -8.164 1 98.94 70 TYR B N 1
ATOM 1644 C CA . TYR B 1 70 ? 12.828 -5.508 -7.965 1 98.94 70 TYR B CA 1
ATOM 1645 C C . TYR B 1 70 ? 12.008 -6.18 -9.062 1 98.94 70 TYR B C 1
ATOM 1647 O O . TYR B 1 70 ? 11.055 -5.598 -9.578 1 98.94 70 TYR B O 1
ATOM 1655 N N . GLU B 1 71 ? 12.344 -7.277 -9.453 1 98.88 71 GLU B N 1
ATOM 1656 C CA . GLU B 1 71 ? 11.617 -8.273 -10.234 1 98.88 71 GLU B CA 1
ATOM 1657 C C . GLU B 1 71 ? 11.625 -9.633 -9.547 1 98.88 71 GLU B C 1
ATOM 1659 O O . GLU B 1 71 ? 12.688 -10.18 -9.25 1 98.88 71 GLU B O 1
ATOM 1664 N N . ILE B 1 72 ? 10.477 -10.156 -9.289 1 98.81 72 ILE B N 1
ATOM 1665 C CA . ILE B 1 72 ? 10.391 -11.406 -8.547 1 98.81 72 ILE B CA 1
ATOM 1666 C C . ILE B 1 72 ? 9.367 -12.328 -9.211 1 98.81 72 ILE B C 1
ATOM 1668 O O . ILE B 1 72 ? 8.312 -11.875 -9.664 1 98.81 72 ILE B O 1
ATOM 1672 N N . GLN B 1 73 ? 9.766 -13.445 -9.336 1 98.12 73 GLN B N 1
ATOM 1673 C CA . GLN B 1 73 ? 8.938 -14.477 -9.953 1 98.12 73 GLN B CA 1
ATOM 1674 C C . GLN B 1 73 ? 8.969 -15.773 -9.148 1 98.12 73 GLN B C 1
ATOM 1676 O O . GLN B 1 73 ? 10.023 -16.188 -8.664 1 98.12 73 GLN B O 1
ATOM 1681 N N . GLY B 1 74 ? 7.805 -16.312 -8.953 1 97 74 GLY B N 1
ATOM 1682 C CA . GLY B 1 74 ? 7.695 -17.578 -8.25 1 97 74 GLY B CA 1
ATOM 1683 C C . GLY B 1 74 ? 6.398 -18.312 -8.531 1 97 74 GLY B C 1
ATOM 1684 O O . GLY B 1 74 ? 5.512 -17.781 -9.203 1 97 74 GLY B O 1
ATOM 1685 N N . GLY B 1 75 ? 6.418 -19.594 -8.078 1 94 75 GLY B N 1
ATOM 1686 C CA . GLY B 1 75 ? 5.242 -20.406 -8.328 1 94 75 GLY B CA 1
ATOM 1687 C C . GLY B 1 75 ? 5.277 -21.734 -7.613 1 94 75 GLY B C 1
ATOM 1688 O O . GLY B 1 75 ? 6.262 -22.062 -6.945 1 94 75 GLY B O 1
ATOM 1689 N N . ILE B 1 76 ? 4.18 -22.344 -7.75 1 92.75 76 ILE B N 1
ATOM 1690 C CA . ILE B 1 76 ? 4.062 -23.672 -7.145 1 92.75 76 ILE B CA 1
ATOM 1691 C C . ILE B 1 76 ? 2.947 -24.453 -7.832 1 92.75 76 ILE B C 1
ATOM 1693 O O . ILE B 1 76 ? 2.051 -23.859 -8.445 1 92.75 76 ILE B O 1
ATOM 1697 N N . GLY B 1 77 ? 3.104 -25.75 -7.715 1 90 77 GLY B N 1
ATOM 1698 C CA . GLY B 1 77 ? 2.006 -26.609 -8.141 1 90 77 GLY B CA 1
ATOM 1699 C C . GLY B 1 77 ? 0.917 -26.75 -7.098 1 90 77 GLY B C 1
ATOM 1700 O O . GLY B 1 77 ? 1.201 -27.031 -5.93 1 90 77 GLY B O 1
ATOM 1701 N N . SER B 1 78 ? -0.308 -26.484 -7.473 1 85.31 78 SER B N 1
ATOM 1702 C CA . SER B 1 78 ? -1.426 -26.578 -6.543 1 85.31 78 SER B CA 1
ATOM 1703 C C . SER B 1 78 ? -2.742 -26.797 -7.277 1 85.31 78 SER B C 1
ATOM 1705 O O . SER B 1 78 ? -2.896 -26.375 -8.43 1 85.31 78 SER B O 1
ATOM 1707 N N . MET B 1 79 ? -3.658 -27.469 -6.578 1 84.25 79 MET B N 1
ATOM 1708 C CA . MET B 1 79 ? -4.996 -27.656 -7.129 1 84.25 79 MET B CA 1
ATOM 1709 C C . MET B 1 79 ? -5.828 -26.391 -7.008 1 84.25 79 MET B C 1
ATOM 1711 O O . MET B 1 79 ? -6.762 -26.188 -7.781 1 84.25 79 MET B O 1
ATOM 1715 N N . PHE B 1 80 ? -5.387 -25.594 -6.004 1 88.56 80 PHE B N 1
ATOM 1716 C CA . PHE B 1 80 ? -6.117 -24.359 -5.762 1 88.56 80 PHE B CA 1
ATOM 1717 C C . PHE B 1 80 ? -5.355 -23.172 -6.316 1 88.56 80 PHE B C 1
ATOM 1719 O O . PHE B 1 80 ? -4.129 -23.203 -6.453 1 88.56 80 PHE B O 1
ATOM 1726 N N . THR B 1 81 ? -6.188 -22.141 -6.668 1 91.19 81 THR B N 1
ATOM 1727 C CA . THR B 1 81 ? -5.539 -20.906 -7.098 1 91.19 81 THR B CA 1
ATOM 1728 C C . THR B 1 81 ? -4.711 -20.312 -5.965 1 91.19 81 THR B C 1
ATOM 1730 O O . THR B 1 81 ? -5.152 -20.281 -4.816 1 91.19 81 THR B O 1
ATOM 1733 N N . MET B 1 82 ? -3.527 -19.875 -6.336 1 94.75 82 MET B N 1
ATOM 1734 C CA . MET B 1 82 ? -2.666 -19.266 -5.328 1 94.75 82 MET B CA 1
ATOM 1735 C C . MET B 1 82 ? -3.283 -17.969 -4.789 1 94.75 82 MET B C 1
ATOM 1737 O O . MET B 1 82 ? -3.877 -17.203 -5.543 1 94.75 82 MET B O 1
ATOM 1741 N N . ASP B 1 83 ? -3.168 -17.734 -3.525 1 96.69 83 ASP B N 1
ATOM 1742 C CA . ASP B 1 83 ? -3.395 -16.438 -2.871 1 96.69 83 ASP B CA 1
ATOM 1743 C C . ASP B 1 83 ? -2.074 -15.734 -2.576 1 96.69 83 ASP B C 1
ATOM 1745 O O . ASP B 1 83 ? -1.497 -15.914 -1.5 1 96.69 83 ASP B O 1
ATOM 1749 N N . VAL B 1 84 ? -1.643 -14.93 -3.496 1 97.88 84 VAL B N 1
ATOM 1750 C CA . VAL B 1 84 ? -0.261 -14.461 -3.508 1 97.88 84 VAL B CA 1
ATOM 1751 C C . VAL B 1 84 ? -0.142 -13.188 -2.678 1 97.88 84 VAL B C 1
ATOM 1753 O O . VAL B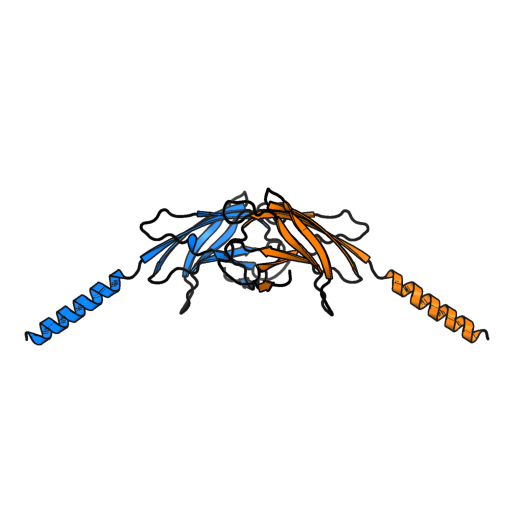 1 84 ? -0.937 -12.258 -2.84 1 97.88 84 VAL B O 1
ATOM 1756 N N . LYS B 1 85 ? 0.865 -13.203 -1.832 1 98.31 85 LYS B N 1
ATOM 1757 C CA . LYS B 1 85 ? 1.228 -12.039 -1.029 1 98.31 85 LYS B CA 1
ATOM 1758 C C . LYS B 1 85 ? 2.646 -11.57 -1.345 1 98.31 85 LYS B C 1
ATOM 1760 O O . LYS B 1 85 ? 3.559 -12.391 -1.476 1 98.31 85 LYS B O 1
ATOM 1765 N N . LEU B 1 86 ? 2.764 -10.367 -1.547 1 98.75 86 LEU B N 1
ATOM 1766 C CA . LEU B 1 86 ? 4.062 -9.711 -1.645 1 98.75 86 LEU B CA 1
ATOM 1767 C C . LEU B 1 86 ? 4.441 -9.062 -0.317 1 98.75 86 LEU B C 1
ATOM 1769 O O . LEU B 1 86 ? 3.682 -8.258 0.228 1 98.75 86 LEU B O 1
ATOM 1773 N N . LYS B 1 87 ? 5.582 -9.367 0.161 1 98.31 87 LYS B N 1
ATOM 1774 C CA . LYS B 1 87 ? 6.008 -8.852 1.458 1 98.31 87 LYS B CA 1
ATOM 1775 C C . LYS B 1 87 ? 7.301 -8.047 1.331 1 98.31 87 LYS B C 1
ATOM 1777 O O . LYS B 1 87 ? 8.227 -8.461 0.638 1 98.31 87 LYS B O 1
ATOM 1782 N N . PHE B 1 88 ? 7.281 -6.973 1.947 1 98.5 88 PHE B N 1
ATOM 1783 C CA . PHE B 1 88 ? 8.477 -6.148 2.078 1 98.5 88 PHE B CA 1
ATOM 1784 C C . PHE B 1 88 ? 8.969 -6.129 3.521 1 98.5 88 PHE B C 1
ATOM 1786 O O . PHE B 1 88 ? 8.164 -6.039 4.453 1 98.5 88 PHE B O 1
ATOM 1793 N N . TYR B 1 89 ? 10.211 -6.219 3.713 1 97.81 89 TYR B N 1
ATOM 1794 C CA . TYR B 1 89 ? 10.883 -6.074 5.004 1 97.81 89 TYR B CA 1
ATOM 1795 C C . TYR B 1 89 ? 11.82 -4.875 5.004 1 97.81 89 TYR B C 1
ATOM 1797 O O . TYR B 1 89 ? 12.773 -4.828 4.227 1 97.81 89 TYR B O 1
ATOM 1805 N N . THR B 1 90 ? 11.578 -3.986 5.895 1 97.31 90 THR B N 1
ATOM 1806 C CA . THR B 1 90 ? 12.289 -2.725 5.707 1 97.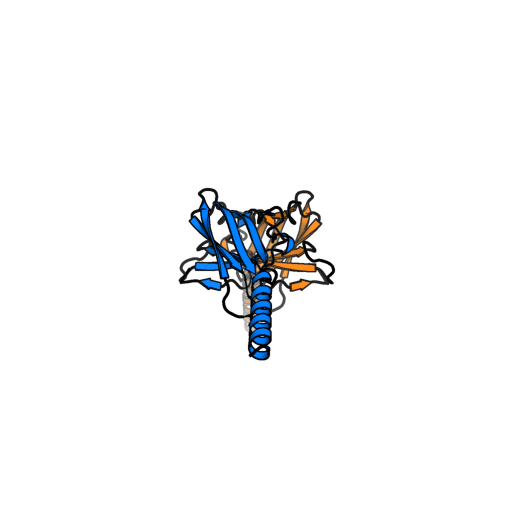31 90 THR B CA 1
ATOM 1807 C C . THR B 1 90 ? 12.508 -2.025 7.043 1 97.31 90 THR B C 1
ATOM 1809 O O . THR B 1 90 ? 11.734 -2.207 7.98 1 97.31 90 THR B O 1
ATOM 1812 N N . ASP B 1 91 ? 13.539 -1.201 7.039 1 96.38 91 ASP B N 1
ATOM 1813 C CA . ASP B 1 91 ? 13.812 -0.301 8.148 1 96.38 91 ASP B CA 1
ATOM 1814 C C . ASP B 1 91 ? 13.5 1.146 7.777 1 96.38 91 ASP B C 1
ATOM 1816 O O . ASP B 1 91 ? 13.867 2.074 8.508 1 96.38 91 ASP B O 1
ATOM 1820 N N . CYS B 1 92 ? 12.875 1.29 6.668 1 97.38 92 CYS B N 1
ATOM 1821 C CA . CYS B 1 92 ? 12.531 2.635 6.219 1 97.38 92 CYS B CA 1
ATOM 1822 C C . CYS B 1 92 ? 11.633 3.338 7.23 1 97.38 92 CYS B C 1
ATOM 1824 O O . CYS B 1 92 ? 10.57 2.826 7.578 1 97.38 92 CYS B O 1
ATOM 1826 N N . ASN B 1 93 ? 12.07 4.496 7.617 1 93.75 93 ASN B N 1
ATOM 1827 C CA . ASN B 1 93 ? 11.289 5.328 8.531 1 93.75 93 ASN B CA 1
ATOM 1828 C C . ASN B 1 93 ? 10.875 4.555 9.781 1 93.75 93 ASN B C 1
ATOM 1830 O O . ASN B 1 93 ? 9.727 4.641 10.219 1 93.75 93 ASN B O 1
ATOM 1834 N N . ASP B 1 94 ? 11.695 3.758 10.328 1 92.62 94 ASP B N 1
ATOM 1835 C CA . ASP B 1 94 ? 11.352 2.85 11.422 1 92.62 94 ASP B CA 1
ATOM 1836 C C . ASP B 1 94 ? 11.961 3.312 12.742 1 92.62 94 ASP B C 1
ATOM 1838 O O . ASP B 1 94 ? 11.594 2.816 13.805 1 92.62 94 ASP B O 1
ATOM 1842 N N . GLY B 1 95 ? 12.797 4.285 12.734 1 87.56 95 GLY B N 1
ATOM 1843 C CA . GLY B 1 95 ? 13.484 4.68 13.953 1 87.56 95 GLY B CA 1
ATOM 1844 C C . GLY B 1 95 ? 14.336 3.57 14.539 1 87.56 95 GLY B C 1
ATOM 1845 O O . GLY B 1 95 ? 14.938 2.785 13.797 1 87.56 95 GLY B O 1
ATOM 1846 N N . ILE B 1 96 ? 14.461 3.555 15.867 1 90.12 96 ILE B N 1
ATOM 1847 C CA . ILE B 1 96 ? 15.234 2.523 16.547 1 90.12 96 ILE B CA 1
ATOM 1848 C C . ILE B 1 96 ? 14.289 1.468 17.125 1 90.12 96 ILE B C 1
ATOM 1850 O O . ILE B 1 96 ? 13.82 1.594 18.266 1 90.12 96 ILE B O 1
ATOM 1854 N N . LYS B 1 97 ? 13.898 0.587 16.453 1 91.12 97 LYS B N 1
ATOM 1855 C CA . LYS B 1 97 ? 13.008 -0.5 16.844 1 91.12 97 LYS B CA 1
ATOM 1856 C C . LYS B 1 97 ? 13.609 -1.858 16.5 1 91.12 97 LYS B C 1
ATOM 1858 O O . LYS B 1 97 ? 14.336 -1.983 15.508 1 91.12 97 LYS B O 1
ATOM 1863 N N . PRO B 1 98 ? 13.32 -2.838 17.312 1 92.88 98 PRO B N 1
ATOM 1864 C CA . PRO B 1 98 ? 13.805 -4.176 16.984 1 92.88 98 PRO B CA 1
ATOM 1865 C C . PRO B 1 98 ? 13.133 -4.75 15.734 1 92.88 98 PRO B C 1
ATOM 1867 O O . PRO B 1 98 ? 12 -4.395 15.414 1 92.88 98 PRO B O 1
ATOM 1870 N N . CYS B 1 99 ? 13.844 -5.562 15.102 1 96.12 99 CYS B N 1
ATOM 1871 C CA . CYS B 1 99 ? 13.359 -6.262 13.914 1 96.12 99 CYS B CA 1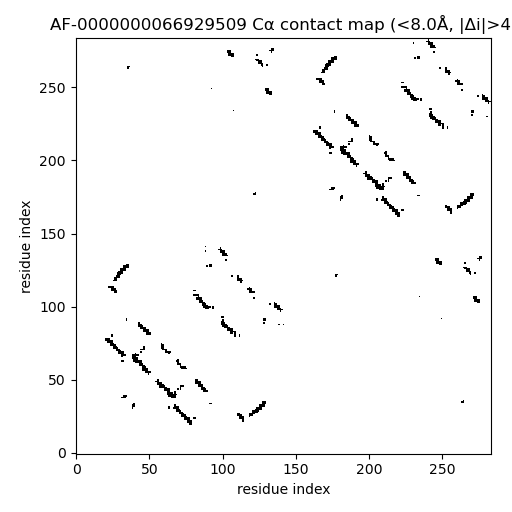
ATOM 1872 C C . CYS B 1 99 ? 12.977 -5.273 12.82 1 96.12 99 CYS B C 1
ATOM 1874 O O . CYS B 1 99 ? 13.328 -4.094 12.891 1 96.12 99 CYS B O 1
ATOM 1876 N N . GLN B 1 100 ? 12.43 -5.758 11.727 1 96.94 100 GLN B N 1
ATOM 1877 C CA . GLN B 1 100 ? 12.078 -4.914 10.586 1 96.94 100 GLN B CA 1
ATOM 1878 C C . GLN B 1 100 ? 10.562 -4.797 10.43 1 96.94 100 GLN B C 1
ATOM 1880 O O . GLN B 1 100 ? 9.828 -5.707 10.812 1 96.94 100 GLN B O 1
ATOM 1885 N N . ARG B 1 101 ? 10.148 -3.617 9.891 1 97.44 101 ARG B N 1
ATOM 1886 C CA . ARG B 1 101 ? 8.773 -3.502 9.438 1 97.44 101 ARG B CA 1
ATOM 1887 C C . ARG B 1 101 ? 8.461 -4.551 8.367 1 97.44 101 ARG B C 1
ATOM 1889 O O . ARG B 1 101 ? 9.258 -4.773 7.461 1 97.44 101 ARG B O 1
ATOM 1896 N N . LYS B 1 102 ? 7.359 -5.164 8.508 1 97.75 102 LYS B N 1
ATOM 1897 C CA . LYS B 1 102 ? 6.855 -6.098 7.508 1 97.75 102 LYS B CA 1
ATOM 1898 C C . LYS B 1 102 ? 5.559 -5.59 6.887 1 97.75 102 LYS B C 1
ATOM 1900 O O . LYS B 1 102 ? 4.551 -5.43 7.578 1 97.75 102 LYS B O 1
ATOM 1905 N N . ILE B 1 103 ? 5.625 -5.359 5.602 1 97.81 103 ILE B N 1
ATOM 1906 C CA . ILE B 1 103 ? 4.48 -4.891 4.828 1 97.81 103 ILE B CA 1
ATOM 1907 C C . ILE B 1 103 ? 3.994 -6 3.898 1 97.81 103 ILE B C 1
ATOM 1909 O O . ILE B 1 103 ? 4.793 -6.633 3.205 1 97.81 103 ILE B O 1
ATOM 1913 N N . VAL B 1 104 ? 2.686 -6.23 3.924 1 98.06 104 VAL B N 1
ATOM 1914 C CA . VAL B 1 104 ? 2.113 -7.316 3.137 1 98.06 104 VAL B CA 1
ATOM 1915 C C . VAL B 1 104 ? 1.08 -6.758 2.16 1 98.06 104 VAL B C 1
ATOM 1917 O O . VAL B 1 104 ? 0.126 -6.094 2.57 1 98.06 104 VAL B O 1
ATOM 1920 N N . LEU B 1 105 ? 1.269 -7.02 0.91 1 98.38 105 LEU B N 1
ATOM 1921 C CA . LEU B 1 105 ? 0.323 -6.633 -0.132 1 98.38 105 LEU B CA 1
ATOM 1922 C C . LEU B 1 105 ? -0.129 -7.852 -0.934 1 98.38 105 LEU B C 1
ATOM 1924 O O . LEU B 1 105 ? 0.684 -8.711 -1.273 1 98.38 105 LEU B O 1
ATOM 1928 N N . GLY B 1 106 ? -1.365 -7.883 -1.27 1 98.06 106 GLY B N 1
ATOM 1929 C CA . GLY B 1 106 ? -1.881 -8.984 -2.07 1 98.06 106 GLY B CA 1
ATOM 1930 C C . GLY B 1 106 ? -1.829 -8.711 -3.562 1 98.06 106 GLY B C 1
ATOM 1931 O O . GLY B 1 106 ? -2.07 -7.586 -4 1 98.06 106 GLY B O 1
ATOM 1932 N N . ILE B 1 107 ? -1.569 -9.727 -4.277 1 98.31 107 ILE B N 1
ATOM 1933 C CA . ILE B 1 107 ? -1.553 -9.656 -5.734 1 98.31 107 ILE B CA 1
ATOM 1934 C C . ILE B 1 107 ? -2.861 -10.211 -6.293 1 98.31 107 ILE B C 1
ATOM 1936 O O . ILE B 1 107 ? -3.297 -11.297 -5.902 1 98.31 107 ILE B O 1
ATOM 1940 N N . PRO B 1 108 ? -3.486 -9.531 -7.211 1 97.19 108 PRO B N 1
ATOM 1941 C CA . PRO B 1 108 ? -4.73 -10.039 -7.789 1 97.19 108 PRO B CA 1
ATOM 1942 C C . PRO B 1 108 ? -4.547 -11.375 -8.5 1 97.19 108 PRO B C 1
ATOM 1944 O O . PRO B 1 108 ? -3.521 -11.602 -9.148 1 97.19 108 PRO B O 1
ATOM 1947 N N . ASN B 1 109 ? -5.57 -12.156 -8.531 1 95.06 109 ASN B N 1
ATOM 1948 C CA . ASN B 1 109 ? -5.52 -13.5 -9.102 1 95.06 109 ASN B CA 1
ATOM 1949 C C . ASN B 1 109 ? -5.305 -13.461 -10.617 1 95.06 109 ASN B C 1
ATOM 1951 O O . ASN B 1 109 ? -4.734 -14.383 -11.188 1 95.06 109 ASN B O 1
ATOM 1955 N N . LYS B 1 110 ? -5.73 -12.477 -11.203 1 94.5 110 LYS B N 1
ATOM 1956 C CA . LYS B 1 110 ? -5.652 -12.414 -12.656 1 94.5 110 LYS B CA 1
ATOM 1957 C C . LYS B 1 110 ? -4.199 -12.406 -13.125 1 94.5 110 LYS B C 1
ATOM 1959 O O . LYS B 1 110 ? -3.928 -12.586 -14.312 1 94.5 110 LYS B O 1
ATOM 1964 N N . TYR B 1 111 ? -3.309 -12.203 -12.234 1 96.62 111 TYR B N 1
ATOM 1965 C CA . TYR B 1 111 ? -1.898 -12.188 -12.617 1 96.62 111 TYR B CA 1
ATOM 1966 C C . TYR B 1 111 ? -1.243 -13.539 -12.336 1 96.62 111 TYR B C 1
ATOM 1968 O O . TYR B 1 111 ? -0.048 -13.711 -12.586 1 96.62 111 TYR B O 1
ATOM 1976 N N . ILE B 1 112 ? -1.958 -14.43 -11.781 1 95.94 112 ILE B N 1
ATOM 1977 C CA . ILE B 1 112 ? -1.468 -15.789 -11.57 1 95.94 112 ILE B CA 1
ATOM 1978 C C . ILE B 1 112 ? -1.636 -16.594 -12.852 1 95.94 112 ILE B C 1
ATOM 1980 O O . ILE B 1 112 ? -2.76 -16.875 -13.273 1 95.94 112 ILE B O 1
ATOM 1984 N N . SER B 1 113 ? -0.494 -16.938 -13.414 1 94.38 113 SER B N 1
ATOM 1985 C CA . SER B 1 113 ? -0.498 -17.656 -14.688 1 94.38 113 SER B CA 1
ATOM 1986 C C . SER B 1 113 ? -0.472 -19.172 -14.477 1 94.38 113 SER B C 1
ATOM 1988 O O . SER B 1 113 ? 0.252 -19.656 -13.609 1 94.38 113 SER B O 1
ATOM 1990 N N . LYS B 1 114 ? -1.244 -19.766 -15.273 1 87.56 114 LYS B N 1
ATOM 1991 C CA . LYS B 1 114 ? -1.233 -21.219 -15.273 1 87.56 114 LYS B CA 1
ATOM 1992 C C . LYS B 1 114 ? -0.318 -21.766 -16.359 1 87.56 114 LYS B C 1
ATOM 1994 O O . LYS B 1 114 ? 0.025 -21.047 -17.312 1 87.56 114 LYS B O 1
ATOM 1999 N N . SER B 1 115 ? 0.327 -22.922 -16.219 1 74.75 115 SER B N 1
ATOM 2000 C CA . SER B 1 115 ? 1.388 -23.578 -16.984 1 74.75 115 SER B CA 1
ATOM 2001 C C . SER B 1 115 ? 1.232 -23.312 -18.469 1 74.75 115 SER B C 1
ATOM 2003 O O . SER B 1 115 ? 2.215 -23.047 -19.172 1 74.75 115 SER B O 1
ATOM 2005 N N . ASP B 1 116 ? 0.143 -23.297 -19.016 1 72.38 116 ASP B N 1
ATOM 2006 C CA . ASP B 1 116 ? 0.03 -23.203 -20.469 1 72.38 116 ASP B CA 1
ATOM 2007 C C . ASP B 1 116 ? -0.119 -21.766 -20.922 1 72.38 116 ASP B C 1
ATOM 2009 O O . ASP B 1 116 ? -0.119 -21.484 -22.125 1 72.38 116 ASP B O 1
ATOM 2013 N N . ASN B 1 117 ? 0.004 -20.922 -19.938 1 76.31 117 ASN B N 1
ATOM 2014 C CA . ASN B 1 117 ? -0.286 -19.547 -20.328 1 76.31 117 ASN B CA 1
ATOM 2015 C C . ASN B 1 117 ? 0.948 -18.656 -20.203 1 76.31 117 ASN B C 1
ATOM 2017 O O . ASN B 1 117 ? 1.906 -19 -19.516 1 76.31 117 ASN B O 1
ATOM 2021 N N . GLU B 1 118 ? 0.958 -17.672 -21.094 1 86.56 118 GLU B N 1
ATOM 2022 C CA . GLU B 1 118 ? 1.97 -16.625 -20.953 1 86.56 118 GLU B CA 1
ATOM 2023 C C . GLU B 1 118 ? 1.957 -16.047 -19.531 1 86.56 118 GLU B C 1
ATOM 2025 O O . GLU B 1 118 ? 0.89 -15.836 -18.953 1 86.56 118 GLU B O 1
ATOM 2030 N N . ILE B 1 119 ? 3.137 -15.875 -19 1 90 119 ILE B N 1
ATOM 2031 C CA . ILE B 1 119 ? 3.26 -15.312 -17.672 1 90 119 ILE B CA 1
ATOM 2032 C C . ILE B 1 119 ? 2.924 -13.82 -17.703 1 90 119 ILE B C 1
ATOM 2034 O O . ILE B 1 119 ? 3.557 -13.055 -18.438 1 90 119 ILE B O 1
ATOM 2038 N N . LYS B 1 120 ? 1.91 -13.461 -16.906 1 91.44 120 LYS B N 1
ATOM 2039 C CA . LYS B 1 120 ? 1.553 -12.055 -16.766 1 91.44 120 LYS B CA 1
ATOM 2040 C C . LYS B 1 120 ? 2.346 -11.398 -15.633 1 91.44 120 LYS B C 1
ATOM 2042 O O . LYS B 1 120 ? 2.562 -12.008 -14.578 1 91.44 120 LYS B O 1
ATOM 2047 N N . THR B 1 121 ? 2.807 -10.219 -15.93 1 97.25 121 THR B N 1
ATOM 2048 C CA . THR B 1 121 ? 3.584 -9.469 -14.945 1 97.25 121 THR B CA 1
ATOM 2049 C C . THR B 1 121 ? 2.721 -8.414 -14.258 1 97.25 121 THR B C 1
ATOM 2051 O O . THR B 1 121 ? 2.037 -7.637 -14.93 1 97.25 121 THR B O 1
ATOM 2054 N N . PHE B 1 122 ? 2.65 -8.445 -12.977 1 98.5 122 PHE B N 1
ATOM 2055 C CA . PHE B 1 122 ? 2.027 -7.367 -12.219 1 98.5 122 PHE B CA 1
ATOM 2056 C C . PHE B 1 122 ? 3.037 -6.27 -11.906 1 98.5 122 PHE B C 1
ATOM 2058 O O . PHE B 1 122 ? 4.094 -6.535 -11.328 1 98.5 122 PHE B O 1
ATOM 2065 N N . ASP B 1 123 ? 2.727 -5.043 -12.234 1 98.75 123 ASP B N 1
ATOM 2066 C CA . ASP B 1 123 ? 3.562 -3.893 -11.898 1 98.75 123 ASP B CA 1
ATOM 2067 C C . ASP B 1 123 ? 3.033 -3.166 -10.664 1 98.75 123 ASP B C 1
ATOM 2069 O O . ASP B 1 123 ? 1.98 -2.525 -10.719 1 98.75 123 ASP B O 1
ATOM 2073 N N . GLY B 1 124 ? 3.838 -3.242 -9.625 1 98.62 124 GLY B N 1
ATOM 2074 C CA . GLY B 1 124 ? 3.43 -2.643 -8.359 1 98.62 124 GLY B CA 1
ATOM 2075 C C . GLY B 1 124 ? 3.66 -1.145 -8.312 1 98.62 124 GLY B C 1
ATOM 2076 O O . GLY B 1 124 ? 3.201 -0.472 -7.383 1 98.62 124 GLY B O 1
ATOM 2077 N N . GLY B 1 125 ? 4.336 -0.639 -9.328 1 98.69 125 GLY B N 1
ATOM 2078 C CA . GLY B 1 125 ? 4.633 0.785 -9.352 1 98.69 125 GLY B CA 1
ATOM 2079 C C . GLY B 1 125 ? 5.855 1.153 -8.531 1 98.69 125 GLY B C 1
ATOM 2080 O O . GLY B 1 125 ? 6.852 0.427 -8.531 1 98.69 125 GLY B O 1
ATOM 2081 N N . VAL B 1 126 ? 5.824 2.391 -8.023 1 98.88 126 VAL B N 1
ATOM 2082 C CA . VAL B 1 126 ? 6.844 2.928 -7.129 1 98.88 126 VAL B CA 1
ATOM 2083 C C . VAL B 1 126 ? 6.242 3.193 -5.75 1 98.88 126 VAL B C 1
ATOM 2085 O O . VAL B 1 126 ? 5.473 4.141 -5.578 1 98.88 126 VAL B O 1
ATOM 2088 N N . ILE B 1 127 ? 6.613 2.447 -4.793 1 98.81 127 ILE B N 1
ATOM 2089 C CA . ILE B 1 127 ? 5.992 2.562 -3.479 1 98.81 127 ILE B CA 1
ATOM 2090 C C . ILE B 1 127 ? 6.973 3.203 -2.498 1 98.81 127 ILE B C 1
ATOM 2092 O O . ILE B 1 127 ? 8.102 2.736 -2.346 1 98.81 127 ILE B O 1
ATOM 2096 N N . ASN B 1 128 ? 6.531 4.266 -1.923 1 98.81 128 ASN B N 1
ATOM 2097 C CA . ASN B 1 128 ? 7.277 4.863 -0.82 1 98.81 128 ASN B CA 1
ATOM 2098 C C . ASN B 1 128 ? 7 4.145 0.498 1 98.81 128 ASN B C 1
ATOM 2100 O O . ASN B 1 128 ? 5.898 4.246 1.045 1 98.81 128 ASN B O 1
ATOM 2104 N N . LEU B 1 129 ? 8.008 3.52 1.02 1 98.69 129 LEU B N 1
ATOM 2105 C CA . LEU B 1 129 ? 7.789 2.672 2.188 1 98.69 129 LEU B CA 1
ATOM 2106 C C . LEU B 1 129 ? 7.824 3.494 3.471 1 98.69 129 LEU B C 1
ATOM 2108 O O . LEU B 1 129 ? 7.707 2.945 4.57 1 98.69 129 LEU B O 1
ATOM 2112 N N . GLU B 1 130 ? 7.918 4.836 3.311 1 98.25 130 GLU B N 1
ATOM 2113 C CA . GLU B 1 130 ? 7.711 5.652 4.5 1 98.25 130 GLU B CA 1
ATOM 2114 C C . GLU B 1 130 ? 6.246 5.66 4.918 1 98.25 130 GLU B C 1
ATOM 2116 O O . GLU B 1 130 ? 5.918 6.02 6.051 1 98.25 130 GLU B O 1
ATOM 2121 N N . PHE B 1 131 ? 5.363 5.293 3.953 1 98.25 131 PHE B N 1
ATOM 2122 C CA . PHE B 1 131 ? 3.963 5.141 4.32 1 98.25 131 PHE B CA 1
ATOM 2123 C C . PHE B 1 131 ? 3.814 4.219 5.527 1 98.25 131 PHE B C 1
ATOM 2125 O O . PHE B 1 131 ? 4.539 3.229 5.648 1 98.25 131 PHE B O 1
ATOM 2132 N N . LYS B 1 132 ? 2.863 4.578 6.254 1 96.5 132 LYS B N 1
ATOM 2133 C CA . LYS B 1 132 ? 2.414 3.619 7.262 1 96.5 132 LYS B CA 1
ATOM 2134 C C . LYS B 1 132 ? 1.217 2.816 6.762 1 96.5 132 LYS B C 1
ATOM 2136 O O . LYS B 1 132 ? 0.134 3.369 6.551 1 96.5 132 LYS B O 1
ATOM 2141 N N . PHE B 1 133 ? 1.437 1.583 6.645 1 96.12 133 PHE B N 1
ATOM 2142 C CA . PHE B 1 133 ? 0.391 0.697 6.148 1 96.12 133 PHE B CA 1
ATOM 2143 C C . PHE B 1 133 ? -0.436 0.137 7.301 1 96.12 133 PHE B C 1
ATOM 2145 O O . PHE B 1 133 ? 0.078 -0.059 8.406 1 96.12 133 PHE B O 1
ATOM 2152 N N . PRO B 1 134 ? -1.615 -0.129 6.895 1 92.06 134 PRO B N 1
ATOM 2153 C CA . PRO B 1 134 ? -2.434 -0.734 7.949 1 92.06 134 PRO B CA 1
ATOM 2154 C C . PRO B 1 134 ? -1.971 -2.141 8.32 1 92.06 134 PRO B C 1
ATOM 2156 O O . PRO B 1 134 ? -1.521 -2.896 7.457 1 92.06 134 PRO B O 1
ATOM 2159 N N . ASP B 1 135 ? -1.991 -2.463 9.555 1 91.5 135 ASP B N 1
ATOM 2160 C CA . ASP B 1 135 ? -1.74 -3.799 10.086 1 91.5 135 ASP B CA 1
ATOM 2161 C C . ASP B 1 135 ? -0.31 -4.246 9.797 1 91.5 135 ASP B C 1
ATOM 2163 O O . ASP B 1 135 ? -0.064 -5.426 9.539 1 91.5 135 ASP B O 1
ATOM 2167 N N . GLU B 1 136 ? 0.531 -3.344 9.719 1 94.12 136 GLU B N 1
ATOM 2168 C CA . GLU B 1 136 ? 1.938 -3.723 9.633 1 94.12 136 GLU B CA 1
ATOM 2169 C C . GLU B 1 136 ? 2.359 -4.559 10.836 1 94.12 136 GLU B C 1
ATOM 2171 O O . GLU B 1 136 ? 1.903 -4.32 11.953 1 94.12 136 GLU B O 1
ATOM 2176 N N . SER B 1 137 ? 3.215 -5.488 10.547 1 94.88 137 SER B N 1
ATOM 2177 C CA . SER B 1 137 ? 3.84 -6.266 11.609 1 94.88 137 SER B CA 1
ATOM 2178 C C . SER B 1 137 ? 5.359 -6.176 11.547 1 94.88 137 SER B C 1
ATOM 2180 O O . SER B 1 137 ? 5.91 -5.496 10.672 1 94.88 137 SER B O 1
ATOM 2182 N N . ARG B 1 138 ? 5.977 -6.688 12.594 1 95.88 138 ARG B N 1
ATOM 2183 C CA . ARG B 1 138 ? 7.438 -6.742 12.641 1 95.88 138 ARG B CA 1
ATOM 2184 C C . ARG B 1 138 ? 7.938 -8.172 12.461 1 95.88 138 ARG B C 1
ATOM 2186 O O . ARG B 1 138 ? 7.273 -9.125 12.883 1 95.88 138 ARG B O 1
ATOM 2193 N N . ASP B 1 139 ? 9.031 -8.219 11.836 1 95.12 139 ASP B N 1
ATOM 2194 C CA . ASP B 1 139 ? 9.633 -9.531 11.594 1 95.12 139 ASP B CA 1
ATOM 2195 C C . ASP B 1 139 ? 11.117 -9.523 11.938 1 95.12 139 ASP B C 1
ATOM 2197 O O . ASP B 1 139 ? 11.891 -8.766 11.367 1 95.12 139 ASP B O 1
ATOM 2201 N N . CYS B 1 140 ? 11.484 -10.484 12.93 1 95.06 140 CYS B N 1
ATOM 2202 C CA . CYS B 1 140 ? 12.859 -10.516 13.414 1 95.06 140 CYS B CA 1
ATOM 2203 C C . CYS B 1 140 ? 13.656 -11.617 12.719 1 95.06 140 CYS B C 1
ATOM 2205 O O . CYS B 1 140 ? 14.867 -11.742 12.93 1 95.06 140 CYS B O 1
ATOM 2207 N N . LEU B 1 141 ? 12.945 -12.422 12.102 1 83.19 141 LEU B N 1
ATOM 2208 C CA . LEU B 1 141 ? 13.578 -13.617 11.555 1 83.19 141 LEU B CA 1
ATOM 2209 C C . LEU B 1 141 ? 13.789 -13.477 10.055 1 83.19 141 LEU B C 1
ATOM 2211 O O . LEU B 1 141 ? 14.367 -14.359 9.422 1 83.19 141 LEU B O 1
ATOM 2215 N N . ASN B 1 142 ? 13.414 -12.57 9.586 1 65.56 142 ASN B N 1
ATOM 2216 C CA . ASN B 1 142 ? 13.281 -12.375 8.141 1 65.56 142 ASN B CA 1
ATOM 2217 C C . ASN B 1 142 ? 13.812 -13.578 7.363 1 65.56 142 ASN B C 1
ATOM 2219 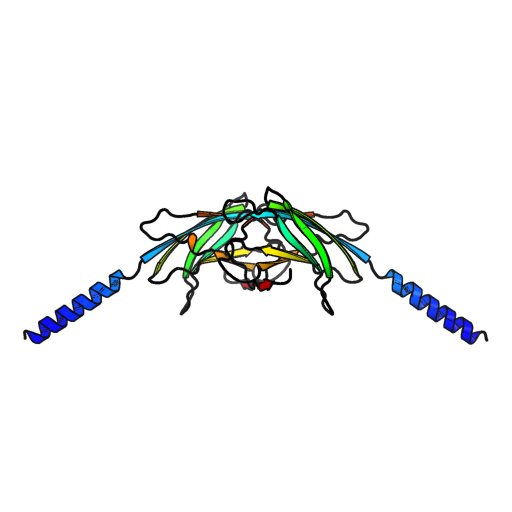O O . ASN B 1 142 ? 14.953 -13.992 7.551 1 65.56 142 ASN B O 1
#

Radius of gyration: 26.09 Å; Cα contacts (8 Å, |Δi|>4): 661; chains: 2; bounding box: 42×110×66 Å

Foldseek 3Di:
DVVVVVVVVVVVVVVVVVVPQWWKKKFKEKEFEAQVPAGDWQWKKWKWFDDPDDDIDTFWIDTAHRRRIDMIMGIDTGNDQTFMKIWTWACRLVPDDAATKIDIDTDDSVQIDTPVDDHHYHYPYYDHPNDDDPPIDGDHPD/DVVVVVVVVVVVVVVVVVVPQWWKKKFKEKEFEAQVPAGDWQWKKWKWFDDPDDDIDTFWIDTAHRRRIDMDMGIDTGNDQTFMKMWTWACRLVPDDAATKIDIDTDDSVQIDTPVDDHHYHYPYYDHPNDDDPPIDGDRPD